Protein AF-A0A819LM14-F1 (afdb_monomer)

Foldseek 3Di:
DVVVCVVVVDDLVVLLVVLVVVLVVCVVVVNLPVSLVSLLVSLQSDDLVCLVVCLVSLLVNLLSLLQDLLRQACVVSCVGNNLVVCPPPLSNQCSVLSNLLFLVSVVVSCVVCVVVCVVSVHDPVSNLLSSLLSQVLNCLVVDLADDLVNSCVRSVDDSVVVVVSLVVSQVSDDDDCNVSSVSHVVVVVVVVVVVVD

Secondary structure (DSSP, 8-state):
-HHHHHHHT--HHHHHHHHHHHHHHHHHHT-HHHHHHHHHHHHHT--TTTTTTTHHHHHHHHHHHHH-TT----HHHHTSHHHHTTTTSHHHHHHHHHHHT-HHHHHHHHHH-HHHHHHTT--HHHHHHHHHHHHHHHHHHH-SS--HHHHHHHHT--HHHHHHHHHHHHHH--SSSHHHHHHHHHHHHHHHHHTT-

Sequence (197 aa):
LKKWVKEWKVSTEQVQELYRNMHEAYAATGDSANALQLLLELLGTYTKETASKARTDAFKCIINSINDPNVFIMDHLLLLEPVKVLEGENIHNLLNIFVSGRLQDYLEFYSKQKSFIESSGVKHDRNITKTRLLTFLQSAENQKEITFDTIEKQMQITADEVESFIIEGYTKKKKSYLLKIFFFFLNYSNEKETLKN

Radius of gyration: 19.81 Å; Cα contacts (8 Å, |Δi|>4): 159; chains: 1; bounding box: 45×33×64 Å

Solvent-accessible surface area (backbone atoms only — not comparable to full-atom values): 11237 Å² total; per-residue (Å²): 104,76,69,54,49,66,72,64,71,60,52,73,65,60,50,45,52,50,37,50,54,48,30,53,53,26,58,74,71,67,41,59,69,62,24,48,54,40,48,52,53,44,53,69,69,49,47,85,90,49,16,76,75,37,40,66,57,44,52,52,43,52,51,51,42,66,66,36,91,84,55,78,83,52,64,72,53,64,73,31,58,29,42,54,76,36,62,88,39,73,68,41,53,52,50,49,32,56,58,68,9,43,37,66,59,46,53,54,47,43,72,76,41,45,71,59,42,61,73,66,73,50,59,62,71,64,44,51,56,50,32,33,53,35,30,50,50,48,48,60,68,78,33,96,73,78,58,67,73,54,51,30,67,60,52,71,50,55,78,80,50,49,59,55,48,52,52,50,55,55,73,72,54,86,73,86,63,48,67,62,57,49,51,50,52,54,50,51,55,52,54,60,53,62,77,72,110

pLDDT: mean 70.98, std 10.09, range [38.38, 85.69]

Mean predicted aligned error: 11.88 Å

Structure (mmCIF, N/CA/C/O backbone):
data_AF-A0A819LM14-F1
#
_entry.id   AF-A0A819LM14-F1
#
loop_
_atom_site.group_PDB
_atom_site.id
_atom_site.type_symbol
_atom_site.label_atom_id
_atom_site.label_alt_id
_atom_site.label_comp_id
_atom_site.label_asym_id
_atom_site.label_entity_id
_atom_site.label_seq_id
_atom_site.pdbx_PDB_ins_code
_atom_site.Cartn_x
_atom_site.Cartn_y
_atom_site.Cartn_z
_atom_site.occupancy
_atom_site.B_iso_or_equiv
_atom_site.auth_seq_id
_atom_site.auth_comp_id
_atom_site.auth_asym_id
_atom_site.auth_atom_id
_atom_site.pdbx_PDB_model_num
ATOM 1 N N . LEU A 1 1 ? 18.504 -15.223 -10.875 1.00 58.25 1 LEU A N 1
ATOM 2 C CA . LEU A 1 1 ? 18.582 -13.926 -11.590 1.00 58.25 1 LEU A CA 1
ATOM 3 C C . LEU A 1 1 ? 19.792 -13.093 -11.210 1.00 58.25 1 LEU A C 1
ATOM 5 O O . LEU A 1 1 ? 20.687 -13.021 -12.032 1.00 58.25 1 LEU A O 1
ATOM 9 N N . LYS A 1 2 ? 19.904 -12.554 -9.987 1.00 58.66 2 LYS A N 1
ATOM 10 C CA . LYS A 1 2 ? 21.034 -11.678 -9.592 1.00 58.66 2 LYS A CA 1
ATOM 11 C C . LYS A 1 2 ? 22.431 -12.240 -9.902 1.00 58.66 2 LYS A C 1
ATOM 13 O O . LYS A 1 2 ? 23.307 -11.501 -10.331 1.00 58.66 2 LYS A O 1
ATOM 18 N N . LYS A 1 3 ? 22.621 -13.557 -9.747 1.00 63.94 3 LYS A N 1
ATOM 19 C CA . LYS A 1 3 ? 23.867 -14.252 -10.117 1.00 63.94 3 LYS A CA 1
ATOM 20 C C . LYS A 1 3 ? 24.138 -14.227 -11.632 1.00 63.94 3 LYS A C 1
ATOM 22 O O . LYS A 1 3 ? 25.234 -13.886 -12.046 1.00 63.94 3 LYS A O 1
ATOM 27 N N . TRP A 1 4 ? 23.113 -14.492 -12.439 1.00 62.84 4 TRP A N 1
ATOM 28 C CA . TRP A 1 4 ? 23.190 -14.557 -13.902 1.00 62.84 4 TRP A CA 1
ATOM 29 C C . TRP A 1 4 ? 23.312 -13.166 -14.534 1.00 62.84 4 TRP A C 1
ATOM 31 O O . TRP A 1 4 ? 24.113 -12.972 -15.435 1.00 62.84 4 TRP A O 1
ATOM 41 N N . VAL A 1 5 ? 22.604 -12.169 -13.995 1.00 63.94 5 VAL A N 1
ATOM 42 C CA . VAL A 1 5 ? 22.728 -10.757 -14.406 1.00 63.94 5 VAL A CA 1
ATOM 43 C C . VAL A 1 5 ? 24.158 -10.249 -14.193 1.00 63.94 5 VAL A C 1
ATOM 45 O O . VAL A 1 5 ? 24.707 -9.553 -15.045 1.00 63.94 5 VAL A O 1
ATOM 48 N N . LYS A 1 6 ? 24.789 -10.643 -13.080 1.00 62.91 6 LYS A N 1
ATOM 49 C CA . LYS A 1 6 ? 26.179 -10.288 -12.770 1.00 62.91 6 LYS A CA 1
ATOM 50 C C . LYS A 1 6 ? 27.188 -11.022 -13.660 1.00 62.91 6 LYS A C 1
ATOM 52 O O . LYS A 1 6 ? 28.209 -10.440 -14.014 1.00 62.91 6 LYS A O 1
ATOM 57 N N . GLU A 1 7 ? 26.906 -12.270 -14.030 1.00 65.81 7 GLU A N 1
ATOM 58 C CA . GLU A 1 7 ? 27.749 -13.069 -14.930 1.00 65.81 7 GLU A CA 1
ATOM 59 C C . GLU A 1 7 ? 27.652 -12.612 -16.395 1.00 65.81 7 GLU A C 1
ATOM 61 O O . GLU A 1 7 ? 28.658 -12.598 -17.099 1.00 65.81 7 GLU A O 1
ATOM 66 N N . TRP A 1 8 ? 26.475 -12.179 -16.851 1.00 65.88 8 TRP A N 1
ATOM 67 C CA . TRP A 1 8 ? 26.225 -11.818 -18.251 1.00 65.88 8 TRP A CA 1
ATOM 68 C C . TRP A 1 8 ? 26.567 -10.363 -18.617 1.00 65.88 8 TRP A C 1
ATOM 70 O O . TRP A 1 8 ? 26.484 -10.017 -19.791 1.00 65.88 8 TRP A O 1
ATOM 80 N N . LYS A 1 9 ? 26.972 -9.513 -17.655 1.00 59.94 9 LYS A N 1
ATOM 81 C CA . LYS A 1 9 ? 27.279 -8.075 -17.872 1.00 59.94 9 LYS A CA 1
ATOM 82 C C . LYS A 1 9 ? 26.198 -7.350 -18.695 1.00 59.94 9 LYS A C 1
ATOM 84 O O . LYS A 1 9 ? 26.494 -6.540 -19.569 1.00 59.94 9 LYS A O 1
ATOM 89 N N . VAL A 1 10 ? 24.944 -7.687 -18.421 1.00 61.00 10 VAL A N 1
ATOM 90 C CA . VAL A 1 10 ? 23.773 -7.199 -19.154 1.00 61.00 10 VAL A CA 1
ATOM 91 C C . VAL A 1 10 ? 23.591 -5.703 -18.886 1.00 61.00 10 VAL A C 1
ATOM 93 O O . VAL A 1 10 ? 23.767 -5.259 -17.748 1.00 61.00 10 VAL A O 1
ATOM 96 N N . SER A 1 11 ? 23.249 -4.920 -19.914 1.00 66.94 11 SER A N 1
ATOM 97 C CA . SER A 1 11 ? 22.953 -3.494 -19.741 1.00 66.94 11 SER A CA 1
ATOM 98 C C . SER A 1 11 ? 21.698 -3.300 -18.881 1.00 66.94 11 SER A C 1
ATOM 100 O O . SER A 1 11 ? 20.808 -4.151 -18.841 1.00 66.94 11 SER A O 1
ATOM 102 N N . THR A 1 12 ? 21.605 -2.171 -18.179 1.00 67.69 12 THR A N 1
ATOM 103 C CA . THR A 1 12 ? 20.453 -1.837 -17.320 1.00 67.69 12 THR A CA 1
ATOM 104 C C . THR A 1 12 ? 19.121 -1.900 -18.071 1.00 67.69 12 THR A C 1
ATOM 106 O O . THR A 1 12 ? 18.123 -2.336 -17.507 1.00 67.69 12 THR A O 1
ATOM 109 N N . GLU A 1 13 ? 19.117 -1.558 -19.357 1.00 69.06 13 GLU A N 1
ATOM 110 C CA . GLU A 1 13 ? 17.945 -1.613 -20.238 1.00 69.06 13 GLU A CA 1
ATOM 111 C C . GLU A 1 13 ? 17.478 -3.052 -20.505 1.00 69.06 13 GLU A C 1
ATOM 113 O O . GLU A 1 13 ? 16.300 -3.365 -20.347 1.00 69.06 13 GLU A O 1
ATOM 118 N N . GLN A 1 14 ? 18.404 -3.961 -20.820 1.00 71.56 14 GLN A N 1
ATOM 119 C CA . GLN A 1 14 ? 18.092 -5.378 -21.040 1.00 71.56 14 GLN A CA 1
ATOM 120 C C . GLN A 1 14 ? 17.639 -6.074 -19.747 1.00 71.56 14 GLN A C 1
ATOM 122 O O . GLN A 1 14 ? 16.780 -6.956 -19.772 1.00 71.56 14 GLN A O 1
ATOM 127 N N . VAL A 1 15 ? 18.185 -5.663 -18.598 1.00 72.38 15 VAL A N 1
ATOM 128 C CA . VAL A 1 15 ? 17.724 -6.131 -17.285 1.00 72.38 15 VAL A CA 1
ATOM 129 C C . VAL A 1 15 ? 16.282 -5.681 -17.031 1.00 72.38 15 VAL A C 1
ATOM 131 O O . VAL A 1 15 ? 15.459 -6.495 -16.615 1.00 72.38 15 VAL A O 1
ATOM 134 N N . GLN A 1 16 ? 15.950 -4.421 -17.322 1.00 71.94 16 GLN A N 1
ATOM 135 C CA . GLN A 1 16 ? 14.589 -3.892 -17.177 1.00 71.94 16 GLN A CA 1
ATOM 136 C C . GLN A 1 16 ? 13.587 -4.608 -18.091 1.00 71.94 16 GLN A C 1
ATOM 138 O O . GLN A 1 16 ? 12.489 -4.951 -17.650 1.00 71.94 16 GLN A O 1
ATOM 143 N N . GLU A 1 17 ? 13.964 -4.889 -19.337 1.00 75.38 17 GLU A N 1
ATOM 144 C CA . GLU A 1 17 ? 13.124 -5.637 -20.276 1.00 75.38 17 GLU A CA 1
ATOM 145 C C . GLU A 1 17 ? 12.894 -7.084 -19.811 1.00 75.38 17 GLU A C 1
ATOM 147 O O . GLU A 1 17 ? 11.762 -7.572 -19.818 1.00 75.38 17 GLU A O 1
ATOM 152 N N . LEU A 1 18 ? 13.936 -7.746 -19.295 1.00 77.38 18 LEU A N 1
ATOM 153 C CA . LEU A 1 18 ? 13.821 -9.080 -18.705 1.00 77.38 18 LEU A CA 1
ATOM 154 C C . LEU A 1 18 ? 12.849 -9.094 -17.518 1.00 77.38 18 LEU A C 1
ATOM 156 O O . LEU A 1 18 ? 11.970 -9.952 -17.452 1.00 77.38 18 LEU A O 1
ATOM 160 N N . TYR A 1 19 ? 12.979 -8.141 -16.592 1.00 76.75 19 TYR A N 1
ATOM 161 C CA . TYR A 1 19 ? 12.081 -8.034 -15.442 1.00 76.75 19 TYR A CA 1
ATOM 162 C C . TYR A 1 19 ? 10.630 -7.747 -15.861 1.00 76.75 19 TYR A C 1
ATOM 164 O O . TYR A 1 19 ? 9.716 -8.312 -15.260 1.00 76.75 19 TYR A O 1
ATOM 172 N N . ARG A 1 20 ? 10.403 -6.937 -16.907 1.00 75.06 20 ARG A N 1
ATOM 173 C CA . ARG A 1 20 ? 9.061 -6.676 -17.457 1.00 75.06 20 ARG A CA 1
ATOM 174 C C . ARG A 1 20 ? 8.435 -7.949 -18.036 1.00 75.06 20 ARG A C 1
ATOM 176 O O . ARG A 1 20 ? 7.313 -8.288 -17.666 1.00 75.06 20 ARG A O 1
ATOM 183 N N . ASN A 1 21 ? 9.188 -8.696 -18.843 1.00 78.50 21 ASN A N 1
ATOM 184 C CA . ASN A 1 21 ? 8.735 -9.967 -19.415 1.00 78.50 21 ASN A CA 1
ATOM 185 C C . ASN A 1 21 ? 8.451 -11.015 -18.330 1.00 78.50 21 ASN A C 1
ATOM 187 O O . ASN A 1 21 ? 7.462 -11.744 -18.399 1.00 78.50 21 ASN A O 1
ATOM 191 N N . MET A 1 22 ? 9.287 -11.075 -17.289 1.00 76.56 22 MET A N 1
ATOM 192 C CA . MET A 1 22 ? 9.028 -11.960 -16.154 1.00 76.56 22 MET A CA 1
ATOM 193 C C . MET A 1 22 ? 7.785 -11.530 -15.379 1.00 76.56 22 MET A C 1
ATOM 195 O O . MET A 1 22 ? 6.975 -12.387 -15.047 1.00 76.56 22 MET A O 1
ATOM 199 N N . HIS A 1 23 ? 7.593 -10.233 -15.123 1.00 75.81 23 HIS A N 1
ATOM 200 C CA . HIS A 1 23 ? 6.371 -9.745 -14.484 1.00 75.81 23 HIS A CA 1
ATOM 201 C C . HIS A 1 23 ? 5.128 -10.152 -15.284 1.00 75.81 23 HIS A C 1
ATOM 203 O O . HIS A 1 23 ? 4.163 -10.622 -14.693 1.00 75.81 23 HIS A O 1
ATOM 209 N N . GLU A 1 24 ? 5.128 -9.996 -16.609 1.00 77.25 24 GLU A N 1
ATOM 210 C CA . GLU A 1 24 ? 4.006 -10.425 -17.456 1.00 77.25 24 GLU A CA 1
ATOM 211 C C . GLU A 1 24 ? 3.764 -11.937 -17.380 1.00 77.25 24 GLU A C 1
ATOM 213 O O . GLU A 1 24 ? 2.617 -12.363 -17.242 1.00 77.25 24 GLU A O 1
ATOM 218 N N . ALA A 1 25 ? 4.826 -12.746 -17.364 1.00 79.31 25 ALA A N 1
ATOM 219 C CA . ALA A 1 25 ? 4.712 -14.190 -17.178 1.00 79.31 25 ALA A CA 1
ATOM 2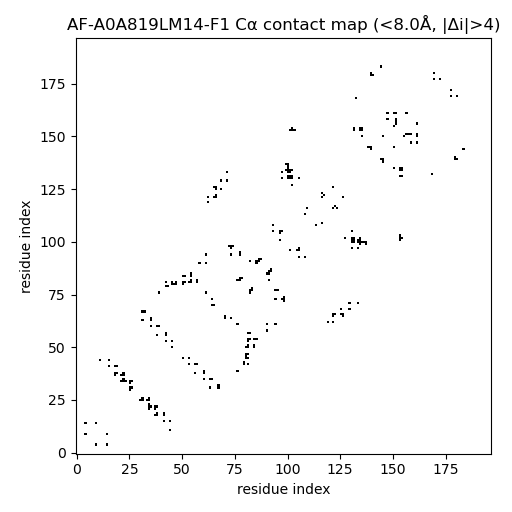20 C C . ALA A 1 25 ? 4.131 -14.560 -15.800 1.00 79.31 25 ALA A C 1
ATOM 222 O O . ALA A 1 25 ? 3.233 -15.394 -15.723 1.00 79.31 25 ALA A O 1
ATOM 223 N N . TYR A 1 26 ? 4.587 -13.916 -14.719 1.00 74.12 26 TYR A N 1
ATOM 224 C CA . TYR A 1 26 ? 4.059 -14.147 -13.368 1.00 74.12 26 TYR A CA 1
ATOM 225 C C . TYR A 1 26 ? 2.625 -13.623 -13.194 1.00 74.12 26 TYR A C 1
ATOM 227 O O . TYR A 1 26 ? 1.814 -14.232 -12.496 1.00 74.12 26 TYR A O 1
ATOM 235 N N . ALA A 1 27 ? 2.277 -12.524 -13.866 1.00 72.38 27 ALA A N 1
ATOM 236 C CA . ALA A 1 27 ? 0.908 -12.027 -13.915 1.00 72.38 27 ALA A CA 1
ATOM 237 C C . ALA A 1 27 ? -0.018 -13.016 -14.644 1.00 72.38 27 ALA A C 1
ATOM 239 O O . ALA A 1 27 ? -1.143 -13.233 -14.198 1.00 72.38 27 ALA A O 1
ATOM 240 N N . ALA A 1 28 ? 0.464 -13.662 -15.712 1.00 75.25 28 ALA A N 1
ATOM 241 C CA . ALA A 1 28 ? -0.278 -14.692 -16.438 1.00 75.25 28 ALA A CA 1
ATOM 242 C C . ALA A 1 28 ? -0.451 -15.993 -15.632 1.00 75.25 28 ALA A C 1
ATOM 244 O O . ALA A 1 28 ? -1.465 -16.672 -15.781 1.00 75.25 28 ALA A O 1
ATOM 245 N N . THR A 1 29 ? 0.500 -16.334 -14.757 1.00 74.31 29 THR A N 1
ATOM 246 C CA . THR A 1 29 ? 0.393 -17.501 -13.863 1.00 74.31 29 THR A CA 1
ATOM 247 C C . THR A 1 29 ? -0.386 -17.220 -12.574 1.00 74.31 29 THR A C 1
ATOM 249 O O . THR A 1 29 ? -0.673 -18.154 -11.827 1.00 74.31 29 THR A O 1
ATOM 252 N N . GLY A 1 30 ? -0.769 -15.964 -12.317 1.00 68.69 30 GLY A N 1
ATOM 253 C CA . GLY A 1 30 ? -1.551 -15.560 -11.144 1.00 68.69 30 GLY A CA 1
ATOM 254 C C . GLY A 1 30 ? -0.744 -15.432 -9.847 1.00 68.69 30 GLY A C 1
ATOM 255 O O . GLY A 1 30 ? -1.331 -15.301 -8.773 1.00 68.69 30 GLY A O 1
ATOM 256 N N . ASP A 1 31 ? 0.587 -15.450 -9.922 1.00 72.62 31 ASP A N 1
ATOM 257 C CA . ASP A 1 31 ? 1.470 -15.343 -8.759 1.00 72.62 31 ASP A CA 1
ATOM 258 C C . ASP A 1 31 ? 1.843 -13.874 -8.496 1.00 72.62 31 ASP A C 1
ATOM 260 O O . ASP A 1 31 ? 2.887 -13.357 -8.913 1.00 72.62 31 ASP A O 1
ATOM 264 N N . SER A 1 32 ? 0.930 -13.179 -7.810 1.00 68.81 32 SER A N 1
ATOM 265 C CA . SER A 1 32 ? 1.034 -11.744 -7.524 1.00 68.81 32 SER A CA 1
ATOM 266 C C . SER A 1 32 ? 2.214 -11.384 -6.620 1.00 68.81 32 SER A C 1
ATOM 268 O O . SER A 1 32 ? 2.769 -10.294 -6.754 1.00 68.81 32 SER A O 1
ATOM 270 N N . ALA A 1 33 ? 2.620 -12.290 -5.727 1.00 68.31 33 ALA A N 1
ATOM 271 C CA . ALA A 1 33 ? 3.687 -12.040 -4.764 1.00 68.31 33 ALA A CA 1
ATOM 272 C C . ALA A 1 33 ? 5.054 -11.965 -5.460 1.00 68.31 33 ALA A C 1
ATOM 274 O O . ALA A 1 33 ? 5.805 -11.004 -5.264 1.00 68.31 33 ALA A O 1
ATOM 275 N N . ASN A 1 34 ? 5.352 -12.938 -6.328 1.00 72.69 34 ASN A N 1
ATOM 276 C CA . ASN A 1 34 ? 6.589 -12.936 -7.107 1.00 72.69 34 ASN A CA 1
ATOM 277 C C . ASN A 1 34 ? 6.588 -11.831 -8.173 1.00 72.69 34 ASN A C 1
ATOM 279 O O . ASN A 1 34 ? 7.615 -11.174 -8.366 1.00 72.69 34 ASN A O 1
ATOM 283 N N . ALA A 1 35 ? 5.440 -11.557 -8.807 1.00 74.31 35 ALA A N 1
ATOM 284 C CA . ALA A 1 35 ? 5.300 -10.431 -9.732 1.00 74.31 35 ALA A CA 1
ATOM 285 C C . ALA A 1 35 ? 5.631 -9.091 -9.053 1.00 74.31 35 ALA A C 1
ATOM 287 O O . ALA A 1 35 ? 6.386 -8.287 -9.603 1.00 74.31 35 ALA A O 1
ATOM 288 N N . LEU A 1 36 ? 5.129 -8.869 -7.834 1.00 73.69 36 LEU A N 1
ATOM 289 C CA . LEU A 1 36 ? 5.409 -7.656 -7.073 1.00 73.69 36 LEU A CA 1
ATOM 290 C C . LEU A 1 36 ? 6.887 -7.537 -6.699 1.00 73.69 36 LEU A C 1
ATOM 292 O O . LEU A 1 36 ? 7.473 -6.466 -6.848 1.00 73.69 36 LEU A O 1
ATOM 296 N N . GLN A 1 37 ? 7.505 -8.628 -6.242 1.00 75.88 37 GLN A N 1
ATOM 297 C CA . GLN A 1 37 ? 8.922 -8.624 -5.888 1.00 75.88 37 GLN A CA 1
ATOM 298 C C . GLN A 1 37 ? 9.807 -8.288 -7.097 1.00 75.88 37 GLN A C 1
ATOM 300 O O . GLN A 1 37 ? 10.755 -7.515 -6.968 1.00 75.88 37 GLN A O 1
ATOM 305 N N . LEU A 1 38 ? 9.488 -8.820 -8.279 1.00 78.06 38 LEU A N 1
ATOM 306 C CA . LEU A 1 38 ? 10.201 -8.486 -9.514 1.00 78.06 38 LEU A CA 1
ATOM 307 C C . LEU A 1 38 ? 10.019 -7.020 -9.905 1.00 78.06 38 LEU A C 1
ATOM 309 O O . LEU A 1 38 ? 10.977 -6.386 -10.336 1.00 78.06 38 LEU A O 1
ATOM 313 N N . LEU A 1 39 ? 8.815 -6.476 -9.730 1.00 77.25 39 LEU A N 1
ATOM 314 C CA . LEU A 1 39 ? 8.528 -5.076 -10.025 1.00 77.25 39 LEU A CA 1
ATOM 315 C C . LEU A 1 39 ? 9.264 -4.131 -9.063 1.00 77.25 39 LEU A C 1
ATOM 317 O O . LEU A 1 39 ? 9.802 -3.115 -9.491 1.00 77.25 39 LEU A O 1
ATOM 321 N N . LEU A 1 40 ? 9.363 -4.500 -7.785 1.00 77.75 40 LEU A N 1
ATOM 322 C CA . LEU A 1 40 ? 10.186 -3.812 -6.789 1.00 77.75 40 LEU A CA 1
ATOM 323 C C . LEU A 1 40 ? 11.671 -3.826 -7.160 1.00 77.75 40 LEU A C 1
ATOM 325 O O . LEU A 1 40 ? 12.333 -2.790 -7.098 1.00 77.75 40 LEU A O 1
ATOM 329 N N . GLU A 1 41 ? 12.198 -4.984 -7.569 1.00 77.44 41 GLU A N 1
ATOM 330 C CA . GLU A 1 41 ? 13.583 -5.081 -8.035 1.00 77.44 41 GLU A CA 1
ATOM 331 C C . GLU A 1 41 ? 13.811 -4.227 -9.284 1.00 77.44 41 GLU A C 1
ATOM 333 O O . GLU A 1 41 ? 14.796 -3.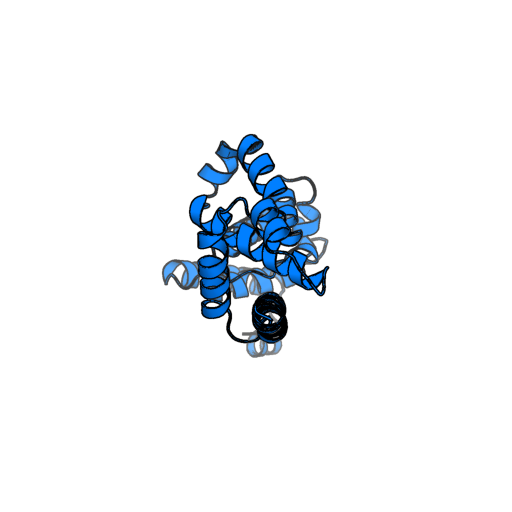492 -9.332 1.00 77.44 41 GLU A O 1
ATOM 338 N N . LEU A 1 42 ? 12.879 -4.254 -10.241 1.00 79.06 42 LEU A N 1
ATOM 339 C CA . LEU A 1 42 ? 12.895 -3.412 -11.435 1.00 79.06 42 LEU A CA 1
ATOM 340 C C . LEU A 1 42 ? 12.917 -1.927 -11.063 1.00 79.06 42 LEU A C 1
ATOM 342 O O . LEU A 1 42 ? 13.799 -1.211 -11.534 1.00 79.06 42 LEU A O 1
ATOM 346 N N . LEU A 1 43 ? 12.037 -1.472 -10.168 1.00 76.06 43 LEU A N 1
ATOM 347 C CA . LEU A 1 43 ? 12.009 -0.083 -9.698 1.00 76.06 43 LEU A CA 1
ATOM 348 C C . LEU A 1 43 ? 13.313 0.335 -9.006 1.00 76.06 43 LEU A C 1
ATOM 350 O O . LEU A 1 43 ? 13.758 1.469 -9.177 1.00 76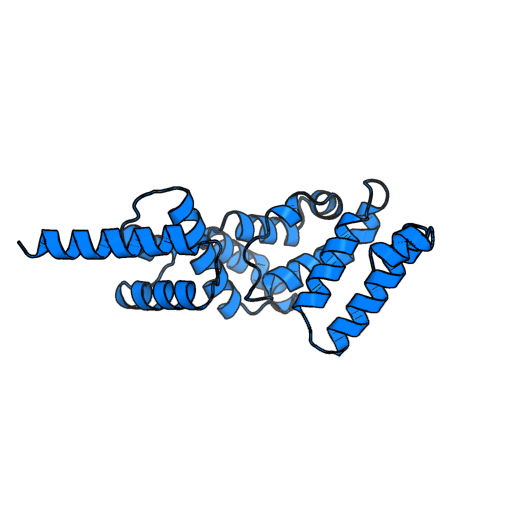.06 43 LEU A O 1
ATOM 354 N N . GLY A 1 44 ? 13.959 -0.589 -8.291 1.00 76.38 44 GLY A N 1
ATOM 355 C CA . GLY A 1 44 ? 15.277 -0.382 -7.690 1.00 76.38 44 GLY A CA 1
ATOM 356 C C . GLY A 1 44 ? 16.430 -0.278 -8.696 1.00 76.38 44 GLY A C 1
ATOM 357 O O . GLY A 1 44 ? 17.492 0.226 -8.338 1.00 76.38 44 GLY A O 1
ATOM 358 N N . THR A 1 45 ? 16.250 -0.721 -9.947 1.00 75.38 45 THR A N 1
ATOM 359 C CA . THR A 1 45 ? 17.275 -0.575 -11.001 1.00 75.38 45 THR A CA 1
ATOM 360 C C . THR A 1 45 ? 17.269 0.792 -11.685 1.00 75.38 45 THR A C 1
ATOM 362 O O . THR A 1 45 ? 18.223 1.110 -12.398 1.00 75.38 45 THR A O 1
ATOM 365 N N . TYR A 1 46 ? 16.221 1.603 -11.501 1.00 74.50 46 TYR A N 1
ATOM 366 C CA . TYR A 1 46 ? 16.138 2.913 -12.145 1.00 74.50 46 TYR A CA 1
ATOM 367 C C . TYR A 1 46 ? 17.003 3.949 -11.438 1.00 74.50 46 TYR A C 1
ATOM 369 O O . TYR A 1 46 ? 17.024 4.076 -10.215 1.00 74.50 46 TYR A O 1
ATOM 377 N N . THR A 1 47 ? 17.681 4.744 -12.254 1.00 73.38 47 THR A N 1
ATOM 378 C CA . THR A 1 47 ? 18.432 5.926 -11.835 1.00 73.38 47 THR A CA 1
ATOM 379 C C . THR A 1 47 ? 17.569 7.178 -11.991 1.00 73.38 47 THR A C 1
ATOM 381 O O . THR A 1 47 ? 16.541 7.154 -12.670 1.00 73.38 47 THR A O 1
ATOM 384 N N . LYS A 1 48 ? 17.999 8.310 -11.417 1.00 65.38 48 LYS A N 1
ATOM 385 C CA . LYS A 1 48 ? 17.287 9.601 -11.523 1.00 65.38 48 LYS A CA 1
ATOM 386 C C . LYS A 1 48 ? 16.932 10.000 -12.961 1.00 65.38 48 LYS A C 1
ATOM 388 O O . LYS A 1 48 ? 15.879 10.578 -13.191 1.00 65.38 48 LYS A O 1
ATOM 393 N N . GLU A 1 49 ? 17.781 9.652 -13.924 1.00 65.81 49 GLU A N 1
ATOM 394 C CA . GLU A 1 49 ? 17.598 9.988 -15.342 1.00 65.81 49 GLU A CA 1
ATOM 395 C C . GLU A 1 49 ? 16.531 9.127 -16.037 1.00 65.81 49 GLU A C 1
ATOM 397 O O . GLU A 1 49 ? 15.884 9.572 -16.982 1.00 65.81 49 GLU A O 1
ATOM 402 N N . THR A 1 50 ? 16.318 7.896 -15.561 1.00 70.69 50 THR A N 1
ATOM 403 C CA . THR A 1 50 ? 15.374 6.929 -16.152 1.00 70.69 50 THR A CA 1
ATOM 404 C C . THR A 1 50 ? 14.085 6.771 -15.339 1.00 70.69 50 THR A C 1
ATOM 406 O O . THR A 1 50 ? 13.120 6.183 -15.828 1.00 70.69 50 THR A O 1
ATOM 409 N N . ALA A 1 51 ? 14.028 7.356 -14.139 1.00 72.50 51 ALA A N 1
ATOM 410 C CA . ALA A 1 51 ? 12.889 7.319 -13.223 1.00 72.50 51 ALA A CA 1
ATOM 411 C C . ALA A 1 51 ? 11.575 7.833 -13.842 1.00 72.50 51 ALA A C 1
ATOM 413 O O . ALA A 1 51 ? 10.505 7.321 -13.523 1.00 72.50 51 ALA A O 1
ATOM 414 N N . SER A 1 52 ? 11.640 8.786 -14.778 1.00 72.56 52 SER A N 1
ATOM 415 C CA . SER A 1 52 ? 10.461 9.295 -15.494 1.00 72.56 52 SER A CA 1
ATOM 416 C C . SER A 1 52 ? 9.785 8.231 -16.368 1.00 72.56 52 SER A C 1
ATOM 418 O O . SER A 1 52 ? 8.558 8.188 -16.445 1.00 72.56 52 SER A O 1
ATOM 420 N N . LYS A 1 53 ? 10.564 7.326 -16.977 1.00 71.94 53 LYS A N 1
ATOM 421 C CA . LYS A 1 53 ? 10.050 6.210 -17.791 1.00 71.94 53 LYS A CA 1
ATOM 422 C C . LYS A 1 53 ? 9.408 5.123 -16.927 1.00 71.94 53 LYS A C 1
ATOM 424 O O . LYS A 1 53 ? 8.470 4.468 -17.365 1.00 71.94 53 LYS A O 1
ATOM 429 N N . ALA A 1 54 ? 9.876 4.975 -15.689 1.00 77.81 54 ALA A N 1
ATOM 430 C CA . ALA A 1 54 ? 9.373 4.001 -14.724 1.00 77.81 54 ALA A CA 1
ATOM 431 C C . ALA A 1 54 ? 8.051 4.413 -14.058 1.00 77.81 54 ALA A C 1
ATOM 433 O O . ALA A 1 54 ? 7.527 3.663 -13.239 1.00 77.81 54 ALA A O 1
ATOM 434 N N . ARG A 1 55 ? 7.490 5.584 -14.394 1.00 79.31 55 ARG A N 1
ATOM 435 C CA . ARG A 1 55 ? 6.259 6.102 -13.783 1.00 79.31 55 ARG A CA 1
ATOM 436 C C . ARG A 1 55 ? 5.102 5.102 -13.862 1.00 79.31 55 ARG A C 1
ATOM 438 O O . ARG A 1 55 ? 4.441 4.832 -12.863 1.00 79.31 55 ARG A O 1
ATOM 445 N N . THR A 1 56 ? 4.872 4.530 -15.041 1.00 80.00 56 THR A N 1
ATOM 446 C CA . THR A 1 56 ? 3.790 3.560 -15.260 1.00 80.00 56 THR A CA 1
ATOM 447 C C . THR A 1 56 ? 4.018 2.267 -14.479 1.00 80.00 56 THR A C 1
ATOM 449 O O . THR A 1 56 ? 3.066 1.684 -13.961 1.00 80.00 56 THR A O 1
ATOM 452 N N . ASP A 1 57 ? 5.269 1.826 -14.357 1.00 80.06 57 ASP A N 1
ATOM 453 C CA . ASP A 1 57 ? 5.607 0.611 -13.614 1.00 80.06 57 ASP A CA 1
ATOM 454 C C . ASP A 1 57 ? 5.509 0.845 -12.102 1.00 80.06 57 ASP A C 1
ATOM 456 O O . ASP A 1 57 ? 4.994 -0.006 -11.380 1.00 80.06 57 ASP A O 1
ATOM 460 N N . ALA A 1 58 ? 5.897 2.032 -11.627 1.00 82.88 58 ALA A N 1
ATOM 461 C CA . ALA A 1 58 ? 5.721 2.458 -10.242 1.00 82.88 58 ALA A CA 1
ATOM 462 C C . ALA A 1 58 ? 4.237 2.529 -9.871 1.00 82.88 58 ALA A C 1
ATOM 464 O O . ALA A 1 58 ? 3.839 2.004 -8.832 1.00 82.88 58 ALA A O 1
ATOM 465 N N . PHE A 1 59 ? 3.401 3.077 -10.757 1.00 82.81 59 PHE A N 1
ATOM 466 C CA . PHE A 1 59 ? 1.951 3.080 -10.580 1.00 82.81 59 PHE A CA 1
ATOM 467 C C . PHE A 1 59 ? 1.398 1.657 -10.422 1.00 82.81 59 PHE A C 1
ATOM 469 O O . PHE A 1 59 ? 0.710 1.359 -9.444 1.00 82.81 59 PHE A O 1
ATOM 476 N N . LYS A 1 60 ? 1.742 0.751 -11.348 1.00 80.50 60 LYS A N 1
ATOM 477 C CA . LYS A 1 60 ? 1.328 -0.661 -11.280 1.00 80.50 60 LYS A CA 1
ATOM 478 C C . LYS A 1 60 ? 1.825 -1.339 -10.002 1.00 80.50 60 LYS A C 1
ATOM 480 O O . LYS A 1 60 ? 1.087 -2.118 -9.406 1.00 80.50 60 LYS A O 1
ATOM 485 N N . CYS A 1 61 ? 3.034 -1.010 -9.550 1.00 81.69 61 CYS A N 1
ATOM 486 C CA . CYS A 1 61 ? 3.600 -1.560 -8.323 1.00 81.69 61 CYS A CA 1
ATOM 487 C C . CYS A 1 61 ? 2.810 -1.151 -7.099 1.00 81.69 61 CYS A C 1
ATOM 489 O O . CYS A 1 61 ? 2.469 -2.012 -6.295 1.00 81.69 61 CYS A O 1
ATOM 491 N N . ILE A 1 62 ? 2.473 0.131 -6.982 1.00 82.69 62 ILE A N 1
ATOM 492 C CA . ILE A 1 62 ? 1.702 0.634 -5.848 1.00 82.69 62 ILE A CA 1
ATOM 493 C C . ILE A 1 62 ? 0.322 -0.029 -5.819 1.00 82.69 62 ILE A C 1
ATOM 495 O O . ILE A 1 62 ? -0.086 -0.536 -4.777 1.00 82.69 62 ILE A O 1
ATOM 499 N N 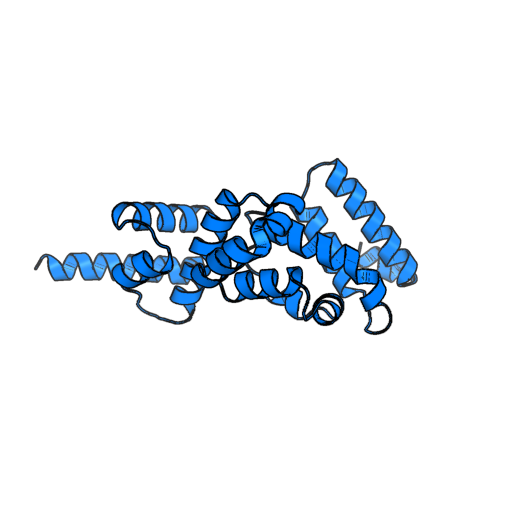. ILE A 1 63 ? -0.370 -0.109 -6.959 1.00 81.06 63 ILE A N 1
ATOM 500 C CA . ILE A 1 63 ? -1.682 -0.768 -7.036 1.00 81.06 63 ILE A CA 1
ATOM 501 C C . ILE A 1 63 ? -1.590 -2.251 -6.663 1.00 81.06 63 ILE A C 1
ATOM 503 O O . ILE A 1 63 ? -2.390 -2.725 -5.854 1.00 81.06 63 ILE A O 1
ATOM 507 N N . ASN A 1 64 ? -0.600 -2.979 -7.184 1.00 79.50 64 ASN A N 1
ATOM 508 C CA . ASN A 1 64 ? -0.404 -4.385 -6.838 1.00 79.50 64 ASN A CA 1
ATOM 509 C C . ASN A 1 64 ? -0.039 -4.561 -5.355 1.00 79.50 64 ASN A C 1
ATOM 511 O O . ASN A 1 64 ? -0.590 -5.444 -4.704 1.00 79.50 64 ASN A O 1
ATOM 515 N N . SER A 1 65 ? 0.818 -3.702 -4.789 1.00 80.00 65 SER A N 1
ATOM 516 C CA . SER A 1 65 ? 1.164 -3.721 -3.359 1.00 80.00 65 SER A CA 1
ATOM 517 C C . SER A 1 65 ? -0.047 -3.450 -2.476 1.00 80.00 65 SER A C 1
ATOM 519 O O . SER A 1 65 ? -0.213 -4.084 -1.434 1.00 80.00 65 SER A O 1
ATOM 521 N N . ILE A 1 66 ? -0.913 -2.523 -2.883 1.00 78.81 66 ILE A N 1
ATOM 522 C CA . ILE A 1 66 ? -2.141 -2.200 -2.160 1.00 78.81 66 ILE A CA 1
ATOM 523 C C . ILE A 1 66 ? -3.117 -3.380 -2.225 1.00 78.81 66 ILE A C 1
ATOM 525 O O . ILE A 1 66 ? -3.634 -3.780 -1.182 1.00 78.81 66 ILE A O 1
ATOM 529 N N . ASN A 1 67 ? -3.308 -3.974 -3.405 1.00 77.00 67 ASN A N 1
ATOM 530 C CA . ASN A 1 67 ? -4.211 -5.107 -3.610 1.00 77.00 67 ASN A CA 1
ATOM 531 C C . ASN A 1 67 ? -3.729 -6.410 -2.955 1.00 77.00 67 ASN A C 1
ATOM 533 O O . ASN A 1 67 ? -4.558 -7.259 -2.611 1.00 77.00 67 ASN A O 1
ATOM 537 N N . ASP A 1 68 ? -2.419 -6.585 -2.761 1.00 74.69 68 ASP A N 1
ATOM 538 C CA . ASP A 1 68 ? -1.880 -7.780 -2.118 1.00 74.69 68 ASP A CA 1
ATOM 539 C C . ASP A 1 68 ? -2.172 -7.762 -0.602 1.00 74.69 68 ASP A C 1
ATOM 541 O O . ASP A 1 68 ? -1.709 -6.870 0.119 1.00 74.69 68 ASP A O 1
ATOM 545 N N . PRO A 1 69 ? -2.932 -8.736 -0.067 1.00 68.31 69 PRO A N 1
ATOM 546 C CA . PRO A 1 69 ? -3.278 -8.781 1.352 1.00 68.31 69 PRO A CA 1
ATOM 547 C C . PRO A 1 69 ? -2.082 -9.063 2.271 1.00 68.31 69 PRO A C 1
ATOM 549 O O . PRO A 1 69 ? -2.213 -8.877 3.476 1.00 68.31 69 PRO A O 1
ATOM 552 N N . ASN A 1 70 ? -0.948 -9.528 1.742 1.00 67.62 70 ASN A N 1
ATOM 553 C CA . ASN A 1 70 ? 0.232 -9.889 2.529 1.00 67.62 70 ASN A CA 1
ATOM 554 C C . ASN A 1 70 ? 1.229 -8.728 2.669 1.00 67.62 70 ASN A C 1
ATOM 556 O O . ASN A 1 70 ? 2.139 -8.782 3.500 1.00 67.62 70 ASN A O 1
ATOM 560 N N . VAL A 1 71 ? 1.062 -7.666 1.877 1.00 70.75 71 VAL A N 1
ATOM 561 C CA . VAL A 1 71 ? 1.995 -6.536 1.809 1.00 70.75 71 VAL A CA 1
ATOM 562 C C . VAL A 1 71 ? 1.496 -5.402 2.692 1.00 70.75 71 VAL A C 1
ATOM 564 O O . VAL A 1 71 ? 0.600 -4.655 2.319 1.00 70.75 71 VAL A O 1
ATOM 567 N N . PHE A 1 72 ? 2.081 -5.271 3.878 1.00 66.75 72 PHE A N 1
ATOM 568 C CA . PHE A 1 72 ? 1.736 -4.211 4.837 1.00 66.75 72 PHE A CA 1
ATOM 569 C C . PHE A 1 72 ? 2.799 -3.117 4.925 1.00 66.75 72 PHE A C 1
ATOM 571 O O . PHE A 1 72 ? 2.475 -1.975 5.212 1.00 66.75 72 PHE A O 1
ATOM 578 N N . ILE A 1 73 ? 4.061 -3.465 4.680 1.00 69.31 73 ILE A N 1
ATOM 579 C CA . ILE A 1 73 ? 5.179 -2.525 4.753 1.00 69.31 73 ILE A CA 1
ATOM 580 C C . ILE A 1 73 ? 5.374 -1.959 3.357 1.00 69.31 73 ILE A C 1
ATOM 582 O O . ILE A 1 73 ? 5.703 -2.702 2.435 1.00 69.31 73 ILE A O 1
ATOM 586 N N . MET A 1 74 ? 5.167 -0.658 3.210 1.00 73.81 74 MET A N 1
ATOM 587 C CA . MET A 1 74 ? 5.293 0.055 1.937 1.00 73.81 74 MET A CA 1
ATOM 588 C C . MET A 1 74 ? 6.236 1.259 2.040 1.00 73.81 74 MET A C 1
ATOM 590 O O . MET A 1 74 ? 6.465 1.943 1.051 1.00 73.81 74 MET A O 1
ATOM 594 N N . ASP A 1 75 ? 6.864 1.473 3.197 1.00 75.88 75 ASP A N 1
ATOM 595 C CA . ASP A 1 75 ? 7.816 2.563 3.449 1.00 75.88 75 ASP A CA 1
ATOM 596 C C . ASP A 1 75 ? 8.984 2.549 2.461 1.00 75.88 75 ASP A C 1
ATOM 598 O O . ASP A 1 75 ? 9.442 3.580 1.975 1.00 75.88 75 ASP A O 1
ATOM 602 N N . HIS A 1 76 ? 9.438 1.345 2.107 1.00 75.69 76 HIS A N 1
ATOM 603 C CA . HIS A 1 76 ? 10.524 1.152 1.156 1.00 75.69 76 HIS A CA 1
ATOM 604 C C . HIS A 1 76 ? 10.168 1.625 -0.260 1.00 75.69 76 HIS A C 1
ATOM 606 O O . HIS A 1 76 ? 11.073 2.004 -0.998 1.00 75.69 76 HIS A O 1
ATOM 612 N N . LEU A 1 77 ? 8.881 1.650 -0.636 1.00 78.38 77 LEU A N 1
ATOM 613 C CA . LEU A 1 77 ? 8.439 2.174 -1.930 1.00 78.38 77 LEU A CA 1
ATOM 614 C C . LEU A 1 77 ? 8.655 3.686 -2.014 1.00 78.38 77 LEU A C 1
ATOM 616 O O . LEU A 1 77 ? 9.107 4.165 -3.048 1.00 78.38 77 LEU A O 1
ATOM 620 N N . LEU A 1 78 ? 8.408 4.427 -0.928 1.00 77.50 78 LEU A N 1
ATOM 621 C CA . LEU A 1 78 ? 8.607 5.884 -0.881 1.00 77.50 78 LEU A CA 1
ATOM 622 C C . LEU A 1 78 ? 10.080 6.290 -1.049 1.00 77.50 78 LEU A C 1
ATOM 624 O O . LEU A 1 78 ? 10.382 7.395 -1.497 1.00 77.50 78 LEU A O 1
ATOM 628 N N . LEU A 1 79 ? 11.014 5.395 -0.719 1.00 79.44 79 LEU A N 1
ATOM 629 C CA . LEU A 1 79 ? 12.448 5.646 -0.871 1.00 79.44 79 LEU A CA 1
ATOM 630 C C . LEU A 1 79 ? 12.922 5.550 -2.329 1.00 79.44 79 LEU A C 1
ATOM 632 O O . LEU A 1 79 ? 13.990 6.079 -2.648 1.00 79.44 79 LEU A O 1
ATOM 636 N N . LEU A 1 80 ? 12.151 4.898 -3.205 1.00 79.81 80 LEU A N 1
ATOM 637 C CA . LEU A 1 80 ? 12.518 4.666 -4.600 1.00 79.81 80 LEU A CA 1
ATOM 638 C C . LEU A 1 80 ? 12.427 5.964 -5.415 1.00 79.81 80 LEU A C 1
ATOM 640 O O . LEU A 1 80 ? 11.429 6.681 -5.371 1.00 79.81 80 LEU A O 1
ATOM 644 N N . GLU A 1 81 ? 13.448 6.240 -6.228 1.00 80.62 81 GLU A N 1
ATOM 645 C CA . GLU A 1 81 ? 13.494 7.440 -7.079 1.00 80.62 81 GLU A CA 1
ATOM 646 C C . GLU A 1 81 ? 12.275 7.573 -8.024 1.00 80.62 81 GLU A C 1
ATOM 648 O O . GLU A 1 81 ? 11.714 8.666 -8.094 1.00 80.62 81 GLU A O 1
ATOM 653 N N . PRO A 1 82 ? 11.773 6.503 -8.683 1.00 77.56 82 PRO A N 1
ATOM 654 C CA . PRO A 1 82 ? 10.546 6.572 -9.487 1.00 77.56 82 PRO A CA 1
ATOM 655 C C . PRO A 1 82 ? 9.297 7.010 -8.712 1.00 77.56 82 PRO A C 1
ATOM 657 O O . PRO A 1 82 ? 8.406 7.632 -9.286 1.00 77.56 82 PRO A O 1
ATOM 660 N N . VAL A 1 83 ? 9.224 6.693 -7.416 1.00 79.62 83 VAL A N 1
ATOM 661 C CA . VAL A 1 83 ? 8.082 7.037 -6.557 1.00 79.62 83 VAL A CA 1
ATOM 662 C C . VAL A 1 83 ? 8.166 8.492 -6.098 1.00 79.62 83 VAL A C 1
ATOM 664 O O . VAL A 1 83 ? 7.142 9.163 -6.036 1.00 79.62 83 VAL A O 1
ATOM 667 N N . LYS A 1 84 ? 9.374 9.032 -5.905 1.00 79.12 84 LYS A N 1
ATOM 668 C CA . LYS A 1 84 ? 9.574 10.473 -5.667 1.00 79.12 84 LYS A CA 1
ATOM 669 C C . LYS A 1 84 ? 9.198 11.320 -6.884 1.00 79.12 84 LYS A C 1
ATOM 671 O O . LYS A 1 84 ? 8.653 12.402 -6.746 1.00 79.12 84 LYS A O 1
ATOM 676 N N . VAL A 1 85 ? 9.420 10.821 -8.102 1.00 80.25 85 VAL A N 1
ATOM 677 C CA . VAL A 1 85 ? 8.975 11.506 -9.339 1.00 80.25 85 VAL A CA 1
ATOM 678 C C . VAL A 1 85 ? 7.441 11.518 -9.487 1.00 80.25 85 VAL A C 1
ATOM 680 O O . VAL A 1 85 ? 6.888 12.299 -10.266 1.00 80.25 85 VAL A O 1
ATOM 683 N N . LEU A 1 86 ? 6.749 10.647 -8.751 1.00 76.38 86 LEU A N 1
ATOM 684 C CA . LEU A 1 86 ? 5.291 10.599 -8.638 1.00 76.38 86 LEU A CA 1
ATOM 685 C C . LEU A 1 86 ? 4.748 11.489 -7.507 1.00 76.38 86 LEU A C 1
ATOM 687 O O . LEU A 1 86 ? 3.537 11.516 -7.281 1.00 76.38 86 LEU A O 1
ATOM 691 N N . GLU A 1 87 ? 5.612 12.214 -6.795 1.00 76.12 87 GLU A N 1
ATOM 692 C CA . GLU A 1 87 ? 5.209 13.118 -5.723 1.00 76.12 87 GLU A CA 1
ATOM 693 C C . GLU A 1 87 ? 4.257 14.203 -6.258 1.00 76.12 87 GLU A C 1
ATOM 695 O O . GLU A 1 87 ? 4.535 14.882 -7.246 1.00 76.12 87 GLU A O 1
ATOM 700 N N . GLY A 1 88 ? 3.084 14.320 -5.628 1.00 74.44 88 GLY A N 1
ATOM 701 C CA . GLY A 1 88 ? 1.986 15.190 -6.066 1.00 74.44 88 GLY A CA 1
ATOM 702 C C . GLY A 1 88 ? 0.870 14.481 -6.843 1.00 74.44 88 GLY A C 1
ATOM 703 O O . GLY A 1 88 ? -0.225 15.031 -6.954 1.00 74.44 88 GLY A O 1
ATOM 704 N N . GLU A 1 89 ? 1.080 13.251 -7.324 1.00 82.62 89 GLU A N 1
ATOM 705 C CA . GLU A 1 89 ? 0.003 12.456 -7.922 1.00 82.62 89 GLU A CA 1
ATOM 706 C C . GLU A 1 89 ? -0.882 11.777 -6.860 1.00 82.62 89 GLU A C 1
ATOM 708 O O . GLU A 1 89 ? -0.450 11.435 -5.755 1.00 82.62 89 GLU A O 1
ATOM 713 N N . ASN A 1 90 ? -2.136 11.493 -7.231 1.00 82.62 90 ASN A N 1
ATOM 714 C CA . ASN A 1 90 ? -3.104 10.803 -6.371 1.00 82.62 90 ASN A CA 1
ATOM 715 C C . ASN A 1 90 ? -2.590 9.443 -5.869 1.00 82.62 90 ASN A C 1
ATOM 717 O O . ASN A 1 90 ? -2.876 9.063 -4.736 1.00 82.62 90 ASN A O 1
ATOM 721 N N . ILE A 1 91 ? -1.802 8.726 -6.679 1.00 82.62 91 ILE A N 1
ATOM 722 C CA . ILE A 1 91 ? -1.239 7.421 -6.307 1.00 82.62 91 ILE A CA 1
ATOM 723 C C . ILE A 1 91 ? -0.192 7.532 -5.192 1.00 82.62 91 ILE A C 1
ATOM 725 O O . ILE A 1 91 ? -0.158 6.692 -4.295 1.00 82.62 91 ILE A O 1
ATOM 729 N N . HIS A 1 92 ? 0.625 8.588 -5.214 1.00 83.75 92 HIS A N 1
ATOM 730 C CA . HIS A 1 92 ? 1.630 8.848 -4.190 1.00 83.75 92 HIS A CA 1
ATOM 731 C C . HIS A 1 92 ? 0.966 9.265 -2.877 1.00 83.75 92 HIS A C 1
ATOM 733 O O . HIS A 1 92 ? 1.325 8.769 -1.812 1.00 83.75 92 HIS A O 1
ATOM 739 N N . ASN A 1 93 ? -0.068 10.108 -2.953 1.00 83.88 93 ASN A N 1
ATOM 740 C CA . ASN A 1 93 ? -0.875 10.459 -1.784 1.00 83.88 93 ASN A CA 1
ATOM 741 C C . ASN A 1 93 ? -1.547 9.223 -1.176 1.00 83.88 93 ASN A C 1
ATOM 743 O O . ASN A 1 93 ? -1.505 9.044 0.038 1.00 83.88 93 ASN A O 1
ATOM 747 N N . LEU A 1 94 ? -2.094 8.331 -2.008 1.00 84.12 94 LEU A N 1
ATOM 748 C CA . LEU A 1 94 ? -2.661 7.067 -1.545 1.00 84.12 94 LEU A CA 1
ATOM 749 C C . LEU A 1 94 ? -1.605 6.197 -0.847 1.00 84.12 94 LEU A C 1
ATOM 751 O O . LEU A 1 94 ? -1.859 5.694 0.244 1.00 84.12 94 LEU A O 1
ATOM 755 N N . LEU A 1 95 ? -0.413 6.057 -1.433 1.00 83.69 95 LEU A N 1
ATOM 756 C CA . LEU A 1 95 ? 0.700 5.327 -0.822 1.00 83.69 95 LEU A CA 1
ATOM 757 C C . LEU A 1 95 ? 1.092 5.921 0.540 1.00 83.69 95 LEU A C 1
ATOM 759 O O . LEU A 1 95 ? 1.235 5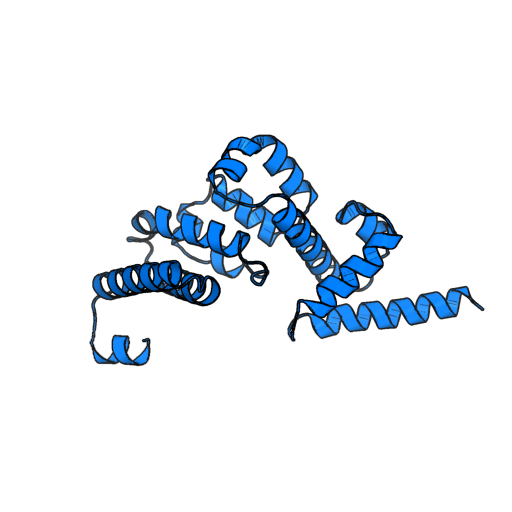.175 1.504 1.00 83.69 95 LEU A O 1
ATOM 763 N N . ASN A 1 96 ? 1.195 7.248 0.642 1.00 84.50 96 ASN A N 1
ATOM 764 C CA . ASN A 1 96 ? 1.475 7.941 1.901 1.00 84.50 96 ASN A CA 1
ATOM 765 C C . ASN A 1 96 ? 0.404 7.688 2.962 1.00 84.50 96 ASN A C 1
ATOM 767 O O . ASN A 1 96 ? 0.739 7.488 4.125 1.00 84.50 96 ASN A O 1
ATOM 771 N N . ILE A 1 97 ? -0.873 7.651 2.580 1.00 84.50 97 ILE A N 1
ATOM 772 C CA . ILE A 1 97 ? -1.960 7.311 3.504 1.00 84.50 97 ILE A CA 1
ATOM 773 C C . ILE A 1 97 ? -1.768 5.893 4.042 1.00 84.50 97 ILE A C 1
ATOM 775 O O . ILE A 1 97 ? -1.824 5.682 5.253 1.00 84.50 97 ILE A O 1
ATOM 779 N N . PHE A 1 98 ? -1.477 4.934 3.162 1.00 80.12 98 PHE A N 1
ATOM 780 C CA . PHE A 1 98 ? -1.219 3.553 3.560 1.00 80.12 98 PHE A CA 1
ATOM 781 C C . PHE A 1 98 ? 0.016 3.411 4.457 1.00 80.12 98 PHE A C 1
ATOM 783 O O . PHE A 1 98 ? -0.026 2.642 5.412 1.00 80.12 98 PHE A O 1
ATOM 790 N N . VAL A 1 99 ? 1.082 4.165 4.185 1.00 80.19 99 VAL A N 1
ATOM 791 C CA . VAL A 1 99 ? 2.299 4.192 5.009 1.00 80.19 99 VAL A CA 1
ATOM 792 C C . VAL A 1 99 ? 2.050 4.859 6.363 1.00 80.19 99 VAL A C 1
ATOM 794 O O . VAL A 1 99 ? 2.438 4.320 7.391 1.00 80.19 99 VAL A O 1
ATOM 797 N N . SER A 1 100 ? 1.327 5.981 6.395 1.00 78.19 100 SER A N 1
ATOM 798 C CA . SER A 1 100 ? 0.905 6.622 7.650 1.00 78.19 100 SER A CA 1
ATOM 799 C C . SER A 1 100 ? -0.044 5.742 8.469 1.00 78.19 100 SER A C 1
ATOM 801 O O . SER A 1 100 ? -0.234 5.963 9.664 1.00 78.19 100 SER A O 1
ATOM 803 N N . GLY A 1 101 ? -0.680 4.772 7.806 1.00 73.75 101 GLY A N 1
ATOM 804 C CA . GLY A 1 101 ? -1.606 3.832 8.401 1.00 73.75 101 GLY A CA 1
ATOM 805 C C . GLY A 1 101 ? -2.897 4.468 8.901 1.00 73.75 101 GLY A C 1
ATOM 806 O O . GLY A 1 101 ? -3.598 3.813 9.650 1.00 73.75 101 GLY A O 1
ATOM 807 N N . ARG A 1 102 ? -3.260 5.709 8.552 1.00 78.44 102 ARG A N 1
ATOM 808 C CA . ARG A 1 102 ? -4.465 6.356 9.107 1.00 78.44 102 ARG A CA 1
ATOM 809 C C . ARG A 1 102 ? -5.722 6.025 8.301 1.00 78.44 102 ARG A C 1
ATOM 811 O O . ARG A 1 102 ? -5.856 6.425 7.146 1.00 78.44 102 ARG A O 1
ATOM 818 N N . LEU A 1 103 ? -6.683 5.344 8.933 1.00 81.00 103 LEU A N 1
ATOM 819 C CA . LEU A 1 103 ? -7.971 5.017 8.310 1.00 81.00 103 LEU A CA 1
ATOM 820 C C . LEU A 1 103 ? -8.773 6.261 7.915 1.00 81.00 103 LEU A C 1
ATOM 822 O O . LEU A 1 103 ? -9.354 6.287 6.833 1.00 81.00 103 LEU A O 1
ATOM 826 N N . GLN A 1 104 ? -8.781 7.288 8.767 1.00 81.81 104 GLN A N 1
ATOM 827 C CA . GLN A 1 104 ? -9.519 8.528 8.517 1.00 81.81 104 GLN A CA 1
ATOM 828 C C . GLN A 1 104 ? -9.081 9.187 7.202 1.00 81.81 104 GLN A C 1
ATOM 830 O O . GLN A 1 104 ? -9.920 9.507 6.362 1.00 81.81 104 GLN A O 1
ATOM 835 N N . ASP A 1 105 ? -7.769 9.289 6.978 1.00 85.19 105 ASP A N 1
ATOM 836 C CA . ASP A 1 105 ? -7.209 9.849 5.747 1.00 85.19 105 ASP A CA 1
ATOM 837 C C . ASP A 1 105 ? -7.612 9.021 4.517 1.00 85.19 105 ASP A C 1
ATOM 839 O O . ASP A 1 105 ? -7.918 9.578 3.462 1.00 85.19 105 ASP A O 1
ATOM 843 N N . TYR A 1 106 ? -7.654 7.688 4.643 1.00 83.44 106 TYR A N 1
ATOM 844 C CA . TYR A 1 106 ? -8.100 6.805 3.561 1.00 83.44 106 TYR A CA 1
ATOM 845 C C . TYR A 1 106 ? -9.577 7.014 3.221 1.00 83.44 106 TYR A C 1
ATOM 847 O O . TYR A 1 106 ? -9.922 7.084 2.042 1.00 83.44 106 TYR A O 1
ATOM 855 N N . LEU A 1 107 ? -10.447 7.142 4.227 1.00 83.00 107 LEU A N 1
ATOM 856 C CA . LEU A 1 107 ? -11.875 7.398 4.025 1.00 83.00 107 LEU A CA 1
ATOM 857 C C . LEU A 1 107 ? -12.111 8.760 3.362 1.00 83.00 107 LEU A C 1
ATOM 859 O O . LEU A 1 107 ? -12.884 8.859 2.408 1.00 83.00 107 LEU A O 1
ATOM 863 N N . GLU A 1 108 ? -11.402 9.799 3.804 1.00 85.69 108 GLU A N 1
ATOM 864 C CA . GLU A 1 108 ? -11.469 11.122 3.181 1.00 85.69 108 GLU A CA 1
ATOM 865 C C . GLU A 1 108 ? -10.965 11.099 1.737 1.00 85.69 108 GLU A C 1
ATOM 867 O O . GLU A 1 108 ? -11.601 11.672 0.848 1.00 85.69 108 GLU A O 1
ATOM 872 N N . PHE A 1 109 ? -9.860 10.402 1.475 1.00 83.88 109 PHE A N 1
ATOM 873 C CA . PHE A 1 109 ? -9.330 10.247 0.126 1.00 83.88 109 PHE A CA 1
ATOM 874 C C . PHE A 1 109 ? -10.290 9.458 -0.770 1.00 83.88 109 PHE A C 1
ATOM 876 O O . PHE A 1 109 ? -10.531 9.855 -1.907 1.00 83.88 109 PHE A O 1
ATOM 883 N N . TYR A 1 110 ? -10.905 8.393 -0.253 1.00 82.06 110 TYR A N 1
ATOM 884 C CA . TYR A 1 110 ? -11.922 7.627 -0.970 1.00 82.06 110 TYR A CA 1
ATOM 885 C C . TYR A 1 110 ? -13.155 8.477 -1.295 1.00 82.06 110 TYR A C 1
ATOM 887 O O . TYR A 1 110 ? -13.675 8.397 -2.406 1.00 82.06 110 TYR A O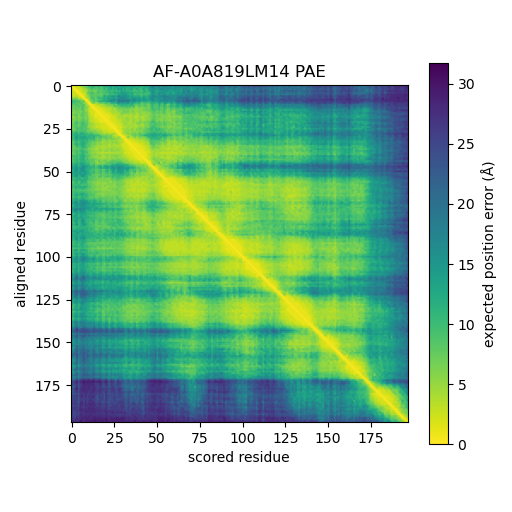 1
ATOM 895 N N . SER A 1 111 ? -13.582 9.345 -0.371 1.00 83.19 111 SER A N 1
ATOM 896 C CA . SER A 1 111 ? -14.711 10.258 -0.592 1.00 83.19 111 SER A CA 1
ATOM 897 C C . SER A 1 111 ? -14.453 11.252 -1.734 1.00 83.19 111 SER A C 1
ATOM 899 O O . SER A 1 111 ? -15.354 11.541 -2.519 1.00 83.19 111 SER A O 1
ATOM 901 N N . LYS A 1 112 ? -13.207 11.729 -1.864 1.00 83.19 112 LYS A N 1
ATOM 902 C CA . LYS A 1 112 ? -12.784 12.706 -2.880 1.00 83.19 112 LYS A CA 1
ATOM 903 C C . LYS A 1 112 ? -12.461 12.047 -4.225 1.00 83.19 112 LYS A C 1
ATOM 905 O O . LYS A 1 112 ? -12.806 12.587 -5.272 1.00 83.19 112 LYS A O 1
ATOM 910 N N . GLN A 1 113 ? -11.844 10.864 -4.199 1.00 78.50 113 GLN A N 1
ATOM 911 C CA . GLN A 1 113 ? -11.236 10.200 -5.357 1.00 78.50 113 GLN A CA 1
ATOM 912 C C . GLN A 1 113 ? -11.841 8.817 -5.658 1.00 78.50 113 GLN A C 1
ATOM 914 O O . GLN A 1 113 ? -11.153 7.904 -6.123 1.00 78.50 113 GLN A O 1
ATOM 919 N N . LYS A 1 114 ? -13.150 8.660 -5.432 1.00 75.38 114 LYS A N 1
ATOM 920 C CA . LYS A 1 114 ? -13.877 7.396 -5.632 1.00 75.38 114 LYS A CA 1
ATOM 921 C C . LYS A 1 114 ? -13.703 6.815 -7.041 1.00 75.38 114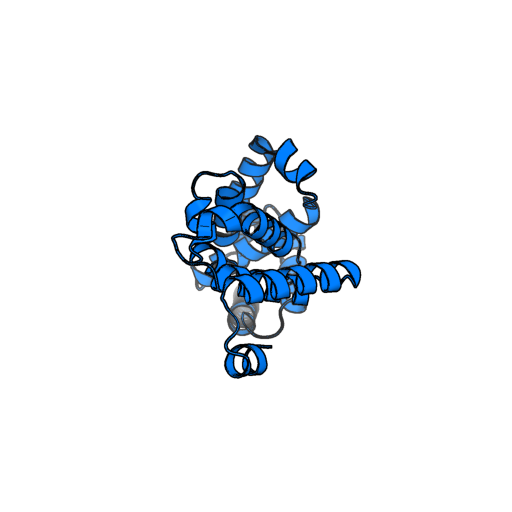 LYS A C 1
ATOM 923 O O . LYS A 1 114 ? -13.375 5.640 -7.181 1.00 75.38 114 LYS A O 1
ATOM 928 N N . SER A 1 115 ? -13.820 7.655 -8.071 1.00 75.00 115 SER A N 1
ATOM 929 C CA . SER A 1 115 ? -13.658 7.257 -9.477 1.00 75.00 115 SER A CA 1
ATOM 930 C C . SER A 1 115 ? -12.272 6.686 -9.782 1.00 75.00 115 SER A C 1
ATOM 932 O O . SER A 1 115 ? -12.161 5.738 -10.552 1.00 75.00 115 SER A O 1
ATOM 934 N N . PHE A 1 116 ? -11.224 7.213 -9.141 1.00 75.31 116 PHE A N 1
ATOM 935 C CA . PHE A 1 116 ? -9.854 6.728 -9.299 1.00 75.31 116 PHE A CA 1
ATOM 936 C C . PHE A 1 116 ? -9.651 5.358 -8.643 1.00 75.31 116 PHE A C 1
ATOM 938 O O . PHE A 1 116 ? -8.979 4.494 -9.205 1.00 75.31 116 PHE A O 1
ATOM 945 N N . ILE A 1 117 ? -10.231 5.135 -7.462 1.00 73.75 117 ILE A N 1
ATOM 946 C CA . ILE A 1 117 ? -10.102 3.856 -6.748 1.00 73.75 117 ILE A CA 1
ATOM 947 C C . ILE A 1 117 ? -10.886 2.755 -7.467 1.00 73.75 117 ILE A C 1
ATOM 949 O O . ILE A 1 117 ? -10.354 1.660 -7.664 1.00 73.75 117 ILE A O 1
ATOM 953 N N . GLU A 1 118 ? -12.093 3.069 -7.941 1.00 72.19 118 GLU A N 1
ATOM 954 C CA . GLU A 1 118 ? -12.903 2.155 -8.751 1.00 72.19 118 GLU A CA 1
ATOM 955 C C . GLU A 1 118 ? -12.219 1.829 -10.090 1.00 72.19 118 GLU A C 1
ATOM 957 O O . GLU A 1 118 ? -12.130 0.657 -10.458 1.00 72.19 118 GLU A O 1
ATOM 962 N N . SER A 1 119 ? -11.641 2.823 -10.780 1.00 68.94 119 SER A N 1
ATOM 963 C CA . SER A 1 119 ? -10.922 2.595 -12.045 1.00 68.94 119 SER A CA 1
ATOM 964 C C . SER A 1 119 ? -9.612 1.824 -11.877 1.00 68.94 119 SER A C 1
ATOM 966 O O . SER A 1 119 ? -9.155 1.171 -12.811 1.00 68.94 119 SER A O 1
ATOM 968 N N . SER A 1 120 ? -8.989 1.897 -10.700 1.00 63.59 120 SER A N 1
ATOM 969 C CA . SER A 1 120 ? -7.706 1.238 -10.423 1.00 63.59 120 SER A CA 1
ATOM 970 C C . SER A 1 120 ? -7.848 -0.250 -10.071 1.00 63.59 120 SER A C 1
ATOM 972 O O . SER A 1 120 ? -6.845 -0.916 -9.819 1.00 63.59 120 SER A O 1
ATOM 974 N N . GLY A 1 121 ? -9.075 -0.790 -10.032 1.00 64.19 121 GLY A N 1
ATOM 975 C CA . GLY A 1 121 ? -9.332 -2.201 -9.715 1.00 64.19 121 GLY A CA 1
ATOM 976 C C . GLY A 1 121 ? -9.113 -2.554 -8.241 1.00 64.19 121 GLY A C 1
ATOM 977 O O . GLY A 1 121 ? -8.928 -3.721 -7.894 1.00 64.19 121 GLY A O 1
ATOM 978 N N . VAL A 1 122 ? -9.109 -1.546 -7.371 1.00 66.06 122 VAL A N 1
ATOM 979 C CA . VAL A 1 122 ? -8.823 -1.693 -5.948 1.00 66.06 122 VAL A CA 1
ATOM 980 C C . VAL A 1 122 ? -10.113 -2.011 -5.190 1.00 66.06 122 VAL A C 1
ATOM 982 O O . VAL A 1 122 ? -11.060 -1.226 -5.195 1.00 66.06 122 VAL A O 1
ATOM 985 N N . LYS A 1 123 ? -10.170 -3.168 -4.517 1.00 68.25 123 LYS A N 1
ATOM 986 C CA . LYS A 1 123 ? -11.363 -3.581 -3.755 1.00 68.25 123 LYS A CA 1
ATOM 987 C C . LYS A 1 123 ? -11.449 -2.823 -2.432 1.00 68.25 123 LYS A C 1
ATOM 989 O O . LYS A 1 123 ? -10.706 -3.123 -1.498 1.00 68.25 123 LYS A O 1
ATOM 994 N N . HIS A 1 124 ? -12.396 -1.892 -2.351 1.00 70.81 124 HIS A N 1
ATOM 995 C CA . HIS A 1 124 ? -12.596 -1.017 -1.196 1.00 70.81 124 HIS A CA 1
ATOM 996 C C . HIS A 1 124 ? -12.701 -1.772 0.138 1.00 70.81 124 HIS A C 1
ATOM 998 O O . HIS A 1 124 ? -11.951 -1.452 1.054 1.00 70.81 124 HIS A O 1
ATOM 1004 N N . ASP A 1 125 ? -13.518 -2.828 0.228 1.00 73.44 125 ASP A N 1
ATOM 1005 C CA . ASP A 1 125 ? -13.664 -3.615 1.465 1.00 73.44 125 ASP A CA 1
ATOM 1006 C C . ASP A 1 125 ? -12.337 -4.199 1.961 1.00 73.44 125 ASP A C 1
ATOM 1008 O O . ASP A 1 125 ? -11.973 -4.054 3.126 1.00 73.44 125 ASP A O 1
ATOM 1012 N N . ARG A 1 126 ? -11.558 -4.810 1.058 1.00 71.81 126 ARG A N 1
ATOM 1013 C CA . ARG A 1 126 ? -10.263 -5.414 1.414 1.00 71.81 126 ARG A CA 1
ATOM 1014 C C . ARG A 1 126 ? -9.267 -4.360 1.873 1.00 71.81 126 ARG A C 1
ATOM 1016 O O . ARG A 1 126 ? -8.473 -4.616 2.777 1.00 71.81 126 ARG A O 1
ATOM 1023 N N . ASN A 1 127 ? -9.324 -3.185 1.262 1.00 76.50 127 ASN A N 1
ATOM 1024 C CA . ASN A 1 127 ? -8.479 -2.066 1.626 1.00 76.50 127 ASN A CA 1
ATOM 1025 C C . ASN A 1 127 ? -8.879 -1.439 2.953 1.00 76.50 127 ASN A C 1
ATOM 1027 O O . ASN A 1 127 ? -7.988 -1.125 3.726 1.00 76.50 127 ASN A O 1
ATOM 1031 N N . ILE A 1 128 ? -10.172 -1.315 3.259 1.00 80.44 128 ILE A N 1
ATOM 1032 C CA . ILE A 1 128 ? -10.631 -0.860 4.577 1.00 80.44 128 ILE A CA 1
ATOM 1033 C C . ILE A 1 128 ? -10.098 -1.791 5.663 1.00 80.44 128 ILE A C 1
ATOM 1035 O O . ILE A 1 128 ? -9.475 -1.322 6.614 1.00 80.44 128 ILE A O 1
ATOM 1039 N N . THR A 1 129 ? -10.279 -3.106 5.508 1.00 76.94 129 THR A N 1
ATOM 1040 C CA . THR A 1 129 ? -9.736 -4.097 6.449 1.00 76.94 129 THR A CA 1
ATOM 1041 C C . THR A 1 129 ? -8.217 -3.953 6.568 1.00 76.94 129 THR A C 1
ATOM 1043 O O . THR A 1 129 ? -7.668 -3.924 7.665 1.00 76.94 129 THR A O 1
ATOM 1046 N N . LYS A 1 130 ? -7.507 -3.803 5.447 1.00 78.44 130 LYS A N 1
ATOM 1047 C CA . LYS A 1 130 ? -6.050 -3.635 5.449 1.00 78.44 130 LYS A CA 1
ATOM 1048 C C . LYS A 1 130 ? -5.608 -2.351 6.158 1.00 78.44 130 LYS A C 1
ATOM 1050 O O . LYS A 1 130 ? -4.696 -2.404 6.978 1.00 78.44 130 LYS A O 1
ATOM 1055 N N . THR A 1 131 ? -6.261 -1.226 5.886 1.00 78.19 131 THR A N 1
ATOM 1056 C CA . THR A 1 131 ? -5.943 0.069 6.493 1.00 78.19 131 THR A CA 1
ATOM 1057 C C . THR A 1 131 ? -6.265 0.076 7.982 1.00 78.19 131 THR A C 1
ATOM 1059 O O . THR A 1 131 ? -5.429 0.534 8.746 1.00 78.19 131 THR A O 1
ATOM 1062 N N . ARG A 1 132 ? -7.384 -0.518 8.424 1.00 79.44 132 ARG A N 1
ATOM 1063 C CA . ARG A 1 132 ? -7.689 -0.716 9.857 1.00 79.44 132 ARG A CA 1
ATOM 1064 C C . ARG A 1 132 ? -6.558 -1.440 10.585 1.00 79.44 132 ARG A C 1
ATOM 1066 O O . ARG A 1 132 ? -6.123 -1.006 11.650 1.00 79.44 132 ARG A O 1
ATOM 1073 N N . LEU A 1 133 ? -6.043 -2.517 9.987 1.00 76.50 133 LEU A N 1
ATOM 1074 C CA . LEU A 1 133 ? -4.920 -3.264 10.552 1.00 76.50 133 LEU A CA 1
ATOM 1075 C C . LEU A 1 133 ? -3.621 -2.446 10.544 1.00 76.50 133 LEU A C 1
ATOM 1077 O O . LEU A 1 133 ? -2.849 -2.528 11.492 1.00 76.50 133 LEU A O 1
ATOM 1081 N N . LEU A 1 134 ? -3.372 -1.636 9.515 1.00 76.25 134 LEU A N 1
ATOM 1082 C CA . LEU A 1 134 ? -2.228 -0.719 9.502 1.00 76.25 134 LEU A CA 1
ATOM 1083 C C . LEU A 1 134 ? -2.348 0.359 10.584 1.00 76.25 134 LEU A C 1
ATOM 1085 O O . LEU A 1 134 ? -1.371 0.596 11.288 1.00 76.25 134 LEU A O 1
ATOM 1089 N N . THR A 1 135 ? -3.539 0.932 10.786 1.00 78.88 135 THR A N 1
ATOM 1090 C CA . THR A 1 135 ? -3.807 1.899 11.864 1.00 78.88 135 THR A CA 1
ATOM 1091 C C . THR A 1 135 ? -3.502 1.292 13.220 1.00 78.88 135 THR A C 1
ATOM 1093 O O . THR A 1 135 ? -2.801 1.902 14.023 1.00 78.88 135 THR A O 1
ATOM 1096 N N . PHE A 1 136 ? -3.952 0.057 13.446 1.00 74.94 136 PHE A N 1
ATOM 1097 C CA . PHE A 1 136 ? -3.633 -0.686 14.660 1.00 74.94 136 PHE A CA 1
ATOM 1098 C C . PHE A 1 136 ? -2.138 -0.805 14.896 1.00 74.94 136 PHE A C 1
ATOM 1100 O O . PHE A 1 136 ? -1.647 -0.502 15.978 1.00 74.94 136 PHE A O 1
ATOM 1107 N N . LEU A 1 137 ? -1.422 -1.282 13.875 1.00 72.44 137 LEU A N 1
ATOM 1108 C CA . LEU A 1 137 ? -0.001 -1.570 13.968 1.00 72.44 137 LEU A CA 1
ATOM 1109 C C . LEU A 1 137 ? 0.787 -0.286 14.219 1.00 72.44 137 LEU A C 1
ATOM 1111 O O . LEU A 1 137 ? 1.693 -0.301 15.047 1.00 72.44 137 LEU A O 1
ATOM 1115 N N . GLN A 1 138 ? 0.411 0.812 13.560 1.00 72.44 138 GLN A N 1
ATOM 1116 C CA . GLN A 1 138 ? 1.049 2.111 13.743 1.00 72.44 138 GLN A CA 1
ATOM 1117 C C . GLN A 1 138 ? 0.814 2.662 15.149 1.00 72.44 138 GLN A C 1
ATOM 1119 O O . GLN A 1 138 ? 1.745 3.142 15.797 1.00 72.44 138 GLN A O 1
ATOM 1124 N N . SER A 1 139 ? -0.414 2.562 15.654 1.00 71.38 139 SER A N 1
ATOM 1125 C CA . SER A 1 139 ? -0.714 2.946 17.030 1.00 71.38 139 SER A CA 1
ATOM 1126 C C . SER A 1 139 ? 0.068 2.080 18.013 1.00 71.38 139 SER A C 1
ATOM 1128 O O . SER A 1 139 ? 0.692 2.628 18.918 1.00 71.38 139 SER A O 1
ATOM 1130 N N . ALA A 1 140 ? 0.109 0.755 17.805 1.00 68.38 140 ALA A N 1
ATOM 1131 C CA . ALA A 1 140 ? 0.833 -0.207 18.653 1.00 68.38 140 ALA A CA 1
ATOM 1132 C C . ALA A 1 140 ? 2.354 -0.034 18.595 1.00 68.38 140 ALA A C 1
ATOM 1134 O O . ALA A 1 140 ? 3.088 -0.513 19.460 1.00 68.38 140 ALA A O 1
ATOM 1135 N N . GLU A 1 141 ? 2.852 0.632 17.559 1.00 67.00 141 GLU A N 1
ATOM 1136 C CA . GLU A 1 141 ? 4.243 1.034 17.461 1.00 67.00 141 GLU A CA 1
ATOM 1137 C C . GLU A 1 141 ? 4.529 2.337 18.208 1.00 67.00 141 GLU A C 1
ATOM 1139 O O . GLU A 1 141 ? 5.547 2.425 18.896 1.00 67.00 141 GLU A O 1
ATOM 1144 N N . ASN A 1 142 ? 3.629 3.312 18.105 1.00 66.38 142 ASN A N 1
ATOM 1145 C CA . ASN A 1 142 ? 3.791 4.635 18.700 1.00 66.38 142 ASN A CA 1
ATOM 1146 C C . ASN A 1 142 ? 3.485 4.661 20.208 1.00 66.38 142 ASN A C 1
ATOM 1148 O O . ASN A 1 142 ? 4.026 5.502 20.927 1.00 66.38 142 ASN A O 1
ATOM 1152 N N . GLN A 1 143 ? 2.626 3.764 20.697 1.00 64.50 143 GLN A N 1
ATOM 1153 C CA . GLN A 1 143 ? 2.201 3.690 22.096 1.00 64.50 143 GLN A CA 1
ATOM 1154 C C . GLN A 1 143 ? 2.425 2.279 22.652 1.00 64.50 143 GLN A C 1
ATOM 1156 O O . GLN A 1 143 ? 2.064 1.286 22.027 1.00 64.50 143 GLN A O 1
ATOM 1161 N N . LYS A 1 144 ? 3.029 2.189 23.846 1.00 58.97 144 LYS A N 1
ATOM 1162 C CA . LYS A 1 144 ? 3.258 0.907 24.545 1.00 58.97 144 LYS A CA 1
ATOM 1163 C C . LYS A 1 144 ? 1.971 0.296 25.103 1.00 58.97 144 LYS A C 1
ATOM 1165 O O . LYS A 1 144 ? 1.897 -0.920 25.245 1.00 58.97 144 LYS A O 1
ATOM 1170 N N . GLU A 1 145 ? 0.990 1.136 25.406 1.00 60.47 145 GLU A N 1
ATOM 1171 C CA . GLU A 1 145 ? -0.326 0.764 25.911 1.00 60.47 145 GLU A CA 1
ATOM 1172 C C . GLU A 1 145 ? -1.366 1.486 25.066 1.00 60.47 145 GLU A C 1
ATOM 1174 O O . GLU A 1 145 ? -1.258 2.691 24.834 1.00 60.47 145 GLU A O 1
ATOM 1179 N N . ILE A 1 146 ? -2.346 0.737 24.574 1.00 66.50 146 ILE A N 1
ATOM 1180 C CA . ILE A 1 146 ? -3.451 1.275 23.791 1.00 66.50 146 ILE A CA 1
ATOM 1181 C C . ILE A 1 146 ? -4.730 0.820 24.456 1.00 66.50 146 ILE A C 1
ATOM 1183 O O . ILE A 1 146 ? -4.942 -0.371 24.662 1.00 66.50 146 ILE A O 1
ATOM 1187 N N . THR A 1 147 ? -5.603 1.766 24.757 1.00 69.75 147 THR A N 1
ATOM 1188 C CA . THR A 1 147 ? -6.924 1.445 25.282 1.00 69.75 147 THR A CA 1
ATOM 1189 C C . THR A 1 147 ? -7.853 0.984 24.163 1.00 69.75 147 THR A C 1
ATOM 1191 O O . THR A 1 147 ? -7.773 1.470 23.030 1.00 69.75 147 THR A O 1
ATOM 1194 N N . PHE A 1 148 ? -8.780 0.080 24.485 1.00 68.12 148 PHE A N 1
ATOM 1195 C CA . PHE A 1 148 ? -9.811 -0.376 23.547 1.00 68.12 148 PHE A CA 1
ATOM 1196 C C . PHE A 1 148 ? -10.616 0.792 22.966 1.00 68.12 148 PHE A C 1
ATOM 1198 O O . PHE A 1 148 ? -10.777 0.856 21.752 1.00 68.12 148 PHE A O 1
ATOM 1205 N N . ASP A 1 149 ? -10.965 1.791 23.784 1.00 70.88 149 ASP A N 1
ATOM 1206 C CA . ASP A 1 149 ? -11.638 3.018 23.328 1.00 70.88 149 ASP A CA 1
ATOM 1207 C C . ASP A 1 149 ? -10.880 3.741 22.203 1.00 70.88 149 ASP A C 1
ATOM 1209 O O . ASP A 1 149 ? -11.472 4.343 21.303 1.00 70.88 149 ASP A O 1
ATOM 1213 N N . THR A 1 150 ? -9.545 3.719 22.259 1.00 72.25 150 THR A N 1
ATOM 1214 C CA . THR A 1 150 ? -8.695 4.335 21.236 1.00 72.25 150 THR A CA 1
ATOM 1215 C C . THR A 1 150 ? -8.713 3.508 19.954 1.00 72.25 150 THR A C 1
ATOM 1217 O O . THR A 1 150 ? -8.784 4.081 18.867 1.00 72.25 150 THR A O 1
ATOM 1220 N N . ILE A 1 151 ? -8.708 2.176 20.061 1.00 72.19 151 ILE A N 1
ATOM 1221 C CA . ILE A 1 151 ? -8.771 1.257 18.913 1.00 72.19 151 ILE A CA 1
ATOM 1222 C C . ILE A 1 151 ? -10.128 1.360 18.222 1.00 72.19 151 ILE A C 1
ATOM 1224 O O . ILE A 1 151 ? -10.168 1.517 17.004 1.00 72.19 151 ILE A O 1
ATOM 1228 N N . GLU A 1 152 ? -11.223 1.349 18.982 1.00 75.19 152 GLU A N 1
ATOM 1229 C CA . GLU A 1 152 ? -12.586 1.509 18.466 1.00 75.19 152 GLU A CA 1
ATOM 1230 C C . GLU A 1 152 ? -12.727 2.802 17.665 1.00 75.19 152 GLU A C 1
ATOM 1232 O O . GLU A 1 152 ? -13.181 2.786 16.518 1.00 75.19 152 GLU A O 1
ATOM 1237 N N . LYS A 1 153 ? -12.250 3.923 18.223 1.00 75.31 153 LYS A N 1
ATOM 1238 C CA . LYS A 1 153 ? -12.275 5.226 17.543 1.00 75.31 153 LYS A CA 1
ATOM 1239 C C . LYS A 1 153 ? -11.409 5.250 16.287 1.00 75.31 153 LYS A C 1
ATOM 1241 O O . LYS A 1 153 ? -11.815 5.824 15.280 1.00 75.31 153 LYS A O 1
ATOM 1246 N N . GLN A 1 154 ? -10.220 4.655 16.333 1.00 72.06 154 GLN A N 1
ATOM 1247 C CA . GLN A 1 154 ? -9.277 4.676 15.212 1.00 72.06 154 GLN A CA 1
ATOM 1248 C C . GLN A 1 154 ? -9.674 3.736 14.070 1.00 72.06 154 GLN A C 1
ATOM 1250 O O . GLN A 1 154 ? -9.471 4.067 12.902 1.00 72.06 154 GLN A O 1
ATOM 1255 N N . MET A 1 155 ? -10.235 2.571 14.391 1.00 70.88 155 MET A N 1
ATOM 1256 C CA . MET A 1 155 ? -10.669 1.575 13.411 1.00 70.88 155 MET A CA 1
ATOM 1257 C C . MET A 1 155 ? -12.121 1.755 12.960 1.00 70.88 155 MET A C 1
ATOM 1259 O O . MET A 1 155 ? -12.507 1.168 11.944 1.00 70.88 155 MET A O 1
ATOM 1263 N N . GLN A 1 156 ? -12.911 2.550 13.691 1.00 72.31 156 GLN A N 1
ATOM 1264 C CA . GLN A 1 156 ? -14.358 2.696 13.511 1.00 72.31 156 GLN A CA 1
ATOM 1265 C C . GLN A 1 156 ? -15.060 1.330 13.465 1.00 72.31 156 GLN A C 1
ATOM 1267 O O . GLN A 1 156 ? -15.751 1.003 12.496 1.00 72.31 156 GLN A O 1
ATOM 1272 N N . ILE A 1 157 ? -14.811 0.504 14.481 1.00 75.44 157 ILE A N 1
ATOM 1273 C CA . ILE A 1 157 ? -15.449 -0.806 14.679 1.00 75.44 157 ILE A CA 1
ATOM 1274 C C . ILE A 1 157 ? -15.986 -0.904 16.103 1.00 75.44 157 ILE A C 1
ATOM 1276 O O . ILE A 1 157 ? -15.575 -0.141 16.977 1.00 75.44 157 ILE A O 1
ATOM 1280 N N . THR A 1 158 ? -16.919 -1.825 16.319 1.00 73.19 158 THR A N 1
ATOM 1281 C CA . THR A 1 158 ? -17.522 -2.053 17.638 1.00 73.19 158 THR A CA 1
ATOM 1282 C C . THR A 1 158 ? -16.584 -2.833 18.564 1.00 73.19 158 THR A C 1
ATOM 1284 O O . THR A 1 158 ? -15.747 -3.596 18.083 1.00 73.19 158 THR A O 1
ATOM 1287 N N . ALA A 1 159 ? -16.746 -2.677 19.884 1.00 67.31 159 ALA A N 1
ATOM 1288 C CA . ALA A 1 159 ? -15.950 -3.360 20.913 1.00 67.31 159 ALA A CA 1
ATOM 1289 C C . ALA A 1 159 ? -15.824 -4.879 20.683 1.00 67.31 159 ALA A C 1
ATOM 1291 O O . ALA A 1 159 ? -14.735 -5.446 20.777 1.00 67.31 159 ALA A O 1
ATOM 1292 N N . ASP A 1 160 ? -16.932 -5.520 20.302 1.00 68.56 160 ASP A N 1
ATOM 1293 C CA . ASP A 1 160 ? -17.008 -6.965 20.060 1.00 68.56 160 ASP A CA 1
ATOM 1294 C C . ASP A 1 160 ? -1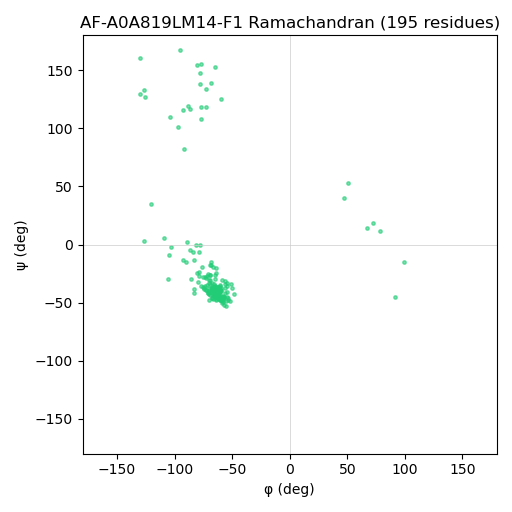6.238 -7.393 18.795 1.00 68.56 160 ASP A C 1
ATOM 1296 O O . ASP A 1 160 ? -15.684 -8.494 18.710 1.00 68.56 160 ASP A O 1
ATOM 1300 N N . GLU A 1 161 ? -16.159 -6.508 17.800 1.00 70.88 161 GLU A N 1
ATOM 1301 C CA . GLU A 1 161 ? -15.416 -6.749 16.564 1.00 70.88 161 GLU A CA 1
ATOM 1302 C C . GLU A 1 161 ? -13.914 -6.505 16.733 1.00 70.88 161 GLU A C 1
ATOM 1304 O O . GLU A 1 161 ? -13.126 -7.111 16.003 1.00 70.88 161 GLU A O 1
ATOM 1309 N N . VAL A 1 162 ? -13.498 -5.671 17.697 1.00 71.31 162 VAL A N 1
ATOM 1310 C CA . VAL A 1 162 ? -12.077 -5.397 17.968 1.00 71.31 162 VAL A CA 1
ATOM 1311 C C . VAL A 1 162 ? -11.333 -6.685 18.316 1.00 71.31 162 VAL A C 1
ATOM 1313 O O . VAL A 1 162 ? -10.295 -6.961 17.713 1.00 71.31 162 VAL A O 1
ATOM 1316 N N . GLU A 1 163 ? -11.857 -7.509 19.231 1.00 71.50 163 GLU A N 1
ATOM 1317 C CA . GLU A 1 163 ? -11.200 -8.770 19.611 1.00 71.50 163 GLU A CA 1
ATOM 1318 C C . GL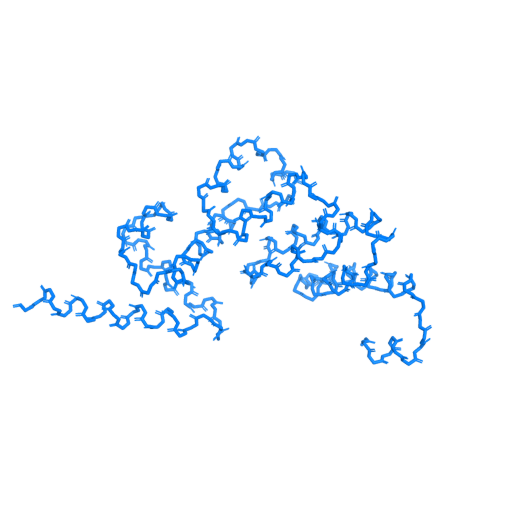U A 1 163 ? -11.048 -9.708 18.404 1.00 71.50 163 GLU A C 1
ATOM 1320 O O . GLU A 1 163 ? -9.949 -10.200 18.133 1.00 71.50 163 GLU A O 1
ATOM 1325 N N . SER A 1 164 ? -12.119 -9.889 17.625 1.00 72.12 164 SER A N 1
ATOM 1326 C CA . SER A 1 164 ? -12.101 -10.724 16.414 1.00 72.12 164 SER A CA 1
ATOM 1327 C C . SER A 1 164 ? -11.090 -10.215 15.384 1.00 72.12 164 SER A C 1
ATOM 1329 O O . SER A 1 164 ? -10.357 -11.001 14.778 1.00 72.12 164 SER A O 1
ATOM 1331 N N . PHE A 1 165 ? -10.996 -8.896 15.220 1.00 71.12 165 PHE A N 1
ATOM 1332 C CA . PHE A 1 165 ? -10.095 -8.259 14.269 1.00 71.12 165 PHE A CA 1
ATOM 1333 C C . PHE A 1 165 ? -8.623 -8.381 14.679 1.00 71.12 165 PHE A C 1
ATOM 1335 O O . PHE A 1 165 ? -7.758 -8.658 13.841 1.00 71.12 165 PHE A O 1
ATOM 1342 N N . ILE A 1 166 ? -8.321 -8.227 15.971 1.00 68.62 166 ILE A N 1
ATOM 1343 C CA . ILE A 1 166 ? -6.967 -8.425 16.500 1.00 68.62 166 ILE A CA 1
ATOM 1344 C C . ILE A 1 166 ? -6.558 -9.897 16.344 1.00 68.62 166 ILE A C 1
ATOM 1346 O O . ILE A 1 166 ? -5.430 -10.173 15.928 1.00 68.62 166 ILE A O 1
ATOM 1350 N N . ILE A 1 167 ? -7.467 -10.844 16.604 1.00 70.69 167 ILE A N 1
ATOM 1351 C CA . ILE A 1 167 ? -7.223 -12.281 16.397 1.00 70.69 167 ILE A CA 1
ATOM 1352 C C . ILE A 1 167 ? -6.975 -12.582 14.912 1.00 70.69 167 ILE A C 1
ATOM 1354 O O . ILE A 1 167 ? -6.044 -13.317 14.571 1.00 70.69 167 ILE A O 1
ATOM 1358 N N . GLU A 1 168 ? -7.740 -11.989 13.997 1.00 66.88 168 GLU A N 1
ATOM 1359 C CA . GLU A 1 168 ? -7.503 -12.155 12.561 1.00 66.88 168 GLU A CA 1
ATOM 1360 C C . GLU A 1 168 ? -6.139 -11.572 12.144 1.00 66.88 168 GLU A C 1
ATOM 1362 O O . GLU A 1 168 ? -5.374 -12.224 11.424 1.00 66.88 168 GLU A O 1
ATOM 1367 N N . GLY A 1 169 ? -5.785 -10.390 12.658 1.00 64.19 169 GLY A N 1
ATOM 1368 C CA . GLY A 1 169 ? -4.471 -9.771 12.471 1.00 64.19 169 GLY A CA 1
ATOM 1369 C C . GLY A 1 169 ? -3.321 -10.638 12.999 1.00 64.19 169 GLY A C 1
ATOM 1370 O O . GLY A 1 169 ? -2.288 -10.772 12.334 1.00 64.19 169 GLY A O 1
ATOM 1371 N N . TYR A 1 170 ? -3.526 -11.291 14.146 1.00 62.53 170 TYR A N 1
ATOM 1372 C CA . TYR A 1 170 ? -2.604 -12.266 14.732 1.00 62.53 170 TYR A CA 1
ATOM 1373 C C . TYR A 1 170 ? -2.437 -13.499 13.834 1.00 62.53 170 TYR A C 1
ATOM 1375 O O . TYR A 1 170 ? -1.315 -13.931 13.565 1.00 62.53 170 TYR A O 1
ATOM 1383 N N . THR A 1 171 ? -3.541 -14.028 13.303 1.00 61.84 171 THR A N 1
ATOM 1384 C CA . THR A 1 171 ? -3.540 -15.238 12.465 1.00 61.84 171 THR A CA 1
ATOM 1385 C C . THR A 1 171 ? -2.892 -14.986 11.098 1.00 61.84 171 THR A C 1
ATOM 1387 O O . THR A 1 171 ? -2.218 -15.863 10.552 1.00 61.84 171 THR A O 1
ATOM 1390 N N . LYS A 1 172 ? -3.042 -13.772 10.547 1.00 60.62 172 LYS A N 1
ATOM 1391 C CA . LYS A 1 172 ? -2.501 -13.398 9.229 1.00 60.62 172 LYS A CA 1
ATOM 1392 C C . LYS A 1 172 ? -1.006 -13.071 9.217 1.00 60.62 172 LYS A C 1
ATOM 1394 O O . LYS A 1 172 ? -0.387 -13.217 8.163 1.00 60.62 172 LYS A O 1
ATOM 1399 N N . LYS A 1 173 ? -0.377 -12.675 10.333 1.00 55.75 173 LYS A N 1
ATOM 1400 C CA . LYS A 1 173 ? 1.073 -12.387 10.358 1.00 55.75 173 LYS A CA 1
ATOM 1401 C C . LYS A 1 173 ? 1.904 -13.482 11.024 1.00 55.75 173 LYS A C 1
ATOM 1403 O O . LYS A 1 173 ? 2.015 -13.565 12.240 1.00 55.75 173 LYS A O 1
ATOM 1408 N N . LYS A 1 174 ? 2.678 -14.210 10.210 1.00 47.84 174 LYS A N 1
ATOM 1409 C CA . LYS A 1 174 ? 3.867 -14.940 10.678 1.00 47.84 174 LYS A CA 1
ATOM 1410 C C . LYS A 1 174 ? 5.052 -13.973 10.885 1.00 47.84 174 LYS A C 1
ATOM 1412 O O . LYS A 1 174 ? 5.582 -13.394 9.944 1.00 47.84 174 LYS A O 1
ATOM 1417 N N . LYS A 1 175 ? 5.510 -13.901 12.138 1.00 42.34 175 LYS A N 1
ATOM 1418 C CA . LYS A 1 175 ? 6.864 -13.566 12.639 1.00 42.34 175 LYS A CA 1
ATOM 1419 C C . LYS A 1 175 ? 7.261 -12.117 12.988 1.00 42.34 175 LYS A C 1
ATOM 1421 O O . LYS A 1 175 ? 7.822 -11.964 14.065 1.00 42.34 175 LYS A O 1
ATOM 1426 N N . SER A 1 176 ? 6.988 -11.059 12.214 1.00 44.38 176 SER A N 1
ATOM 1427 C CA . SER A 1 176 ? 7.667 -9.759 12.496 1.00 44.38 176 SER A CA 1
ATOM 1428 C C . SER A 1 176 ? 7.010 -8.841 13.548 1.00 44.38 176 SER A C 1
ATOM 1430 O O . SER A 1 176 ? 7.719 -8.105 14.222 1.00 44.38 176 SER A O 1
ATOM 1432 N N . TYR A 1 177 ? 5.682 -8.875 13.714 1.00 50.31 177 TYR A N 1
ATOM 1433 C CA . TYR A 1 177 ? 4.942 -8.019 14.672 1.00 50.31 177 TYR A CA 1
ATOM 1434 C C . TYR A 1 177 ? 4.386 -8.815 15.869 1.00 50.31 177 TYR A C 1
ATOM 1436 O O . TYR A 1 177 ? 3.677 -8.275 16.716 1.00 50.31 177 TYR A O 1
ATOM 1444 N N . LEU A 1 178 ? 4.737 -10.106 15.943 1.00 51.59 178 LEU A N 1
ATOM 1445 C CA . LEU A 1 178 ? 4.215 -11.069 16.916 1.00 51.59 178 LEU A CA 1
ATOM 1446 C C . LEU A 1 178 ? 4.536 -10.695 18.364 1.00 51.59 178 LEU A C 1
ATOM 1448 O O . LEU A 1 178 ? 3.697 -10.891 19.231 1.00 51.59 178 LEU A O 1
ATOM 1452 N N . LEU A 1 179 ? 5.720 -10.135 18.625 1.00 49.69 179 LEU A N 1
ATOM 1453 C CA . LEU A 1 179 ? 6.123 -9.755 19.981 1.00 49.69 179 LEU A CA 1
ATOM 1454 C C . LEU A 1 179 ? 5.256 -8.617 20.532 1.00 49.69 179 LEU A C 1
ATOM 1456 O O . LEU A 1 179 ? 4.794 -8.716 21.660 1.00 49.69 179 LEU A O 1
ATOM 1460 N N . LYS A 1 180 ? 4.962 -7.582 19.734 1.00 50.53 180 LYS A N 1
ATOM 1461 C CA . LYS A 1 180 ? 4.165 -6.432 20.200 1.00 50.53 180 LYS A CA 1
ATOM 1462 C C . LYS A 1 180 ? 2.693 -6.807 20.430 1.00 50.53 180 LYS A C 1
ATOM 1464 O O . LYS A 1 180 ? 2.141 -6.456 21.466 1.00 50.53 180 LYS A O 1
ATOM 1469 N N . ILE A 1 181 ? 2.087 -7.585 19.525 1.00 53.66 181 ILE A N 1
ATOM 1470 C CA . ILE A 1 181 ? 0.694 -8.056 19.682 1.00 53.66 181 ILE A CA 1
ATOM 1471 C C . ILE A 1 181 ? 0.568 -9.027 20.871 1.00 53.66 181 ILE A C 1
ATOM 1473 O O . ILE A 1 181 ? -0.410 -8.978 21.610 1.00 53.66 181 ILE A O 1
ATOM 1477 N N . PHE A 1 182 ? 1.567 -9.884 21.101 1.00 55.81 182 PHE A N 1
ATOM 1478 C CA . PHE A 1 182 ? 1.580 -10.789 22.253 1.00 55.81 182 PHE A CA 1
ATOM 1479 C C . PHE A 1 182 ? 1.731 -10.042 23.589 1.00 55.81 182 PHE A C 1
ATOM 1481 O O . PHE A 1 182 ? 1.026 -10.360 24.543 1.00 55.81 182 PHE A O 1
ATOM 1488 N N . PHE A 1 183 ? 2.585 -9.011 23.651 1.00 52.62 183 PHE A N 1
ATOM 1489 C CA . PHE A 1 183 ? 2.688 -8.137 24.827 1.00 52.62 183 PHE A CA 1
ATOM 1490 C C . PHE A 1 183 ? 1.376 -7.392 25.116 1.00 52.62 183 PHE A C 1
ATOM 1492 O O . PHE A 1 183 ? 0.994 -7.277 26.278 1.00 52.62 183 PHE A O 1
ATOM 1499 N N . PHE A 1 184 ? 0.652 -6.957 24.079 1.00 56.97 184 PHE A N 1
ATOM 1500 C CA . PHE A 1 184 ? -0.674 -6.350 24.227 1.00 56.97 184 PHE A CA 1
ATOM 1501 C C . PHE A 1 184 ? -1.684 -7.310 24.883 1.00 56.97 184 PHE A C 1
ATOM 1503 O O . PHE A 1 184 ? -2.338 -6.941 25.854 1.00 56.97 184 PHE A O 1
ATOM 1510 N N . PHE A 1 185 ? -1.760 -8.567 24.424 1.00 56.53 185 PHE A N 1
ATOM 1511 C CA . PHE A 1 185 ? -2.645 -9.576 25.027 1.00 56.53 185 PHE A CA 1
ATOM 1512 C C . PHE A 1 185 ? -2.254 -9.960 26.462 1.00 56.53 185 PHE A C 1
ATOM 1514 O O . PHE A 1 185 ? -3.136 -10.187 27.289 1.00 56.53 185 PHE A O 1
ATOM 1521 N N . LEU A 1 186 ? -0.955 -10.020 26.775 1.00 53.81 186 LEU A N 1
ATOM 1522 C CA . LEU A 1 186 ? -0.482 -10.254 28.144 1.00 53.81 186 LEU A CA 1
ATOM 1523 C C . LEU A 1 186 ? -0.899 -9.120 29.091 1.00 53.81 186 LEU A C 1
ATOM 1525 O O . LEU A 1 186 ? -1.375 -9.393 30.191 1.00 53.81 186 LEU A O 1
ATOM 1529 N N . ASN A 1 187 ? -0.779 -7.864 28.651 1.00 53.75 187 ASN A N 1
ATOM 1530 C CA . ASN A 1 187 ? -1.235 -6.714 29.434 1.00 53.75 187 ASN A CA 1
ATOM 1531 C C . ASN A 1 187 ? -2.762 -6.690 29.590 1.00 53.75 187 ASN A C 1
ATOM 1533 O O . ASN A 1 187 ? -3.246 -6.452 30.691 1.00 53.75 187 ASN A O 1
ATOM 1537 N N . TYR A 1 188 ? -3.520 -7.033 28.545 1.00 57.69 188 TYR A N 1
ATOM 1538 C CA . TYR A 1 188 ? -4.982 -7.146 28.618 1.00 57.69 188 TYR A CA 1
ATOM 1539 C C . TYR A 1 188 ? -5.455 -8.218 29.610 1.00 57.69 188 TYR A C 1
ATOM 1541 O O . TYR A 1 188 ? -6.393 -7.991 30.377 1.00 57.69 188 TYR A O 1
ATOM 1549 N N . SER A 1 189 ? -4.802 -9.387 29.627 1.00 53.78 189 SER A N 1
ATOM 1550 C CA . SER A 1 189 ? -5.129 -10.440 30.596 1.00 53.78 189 SER A CA 1
ATOM 1551 C C . SER A 1 189 ? -4.851 -9.983 32.032 1.00 53.78 189 SER A C 1
ATOM 1553 O O . SER A 1 189 ? -5.650 -10.275 32.919 1.00 53.78 189 SER A O 1
ATOM 1555 N N . ASN A 1 190 ? -3.777 -9.213 32.245 1.00 49.78 190 ASN A N 1
ATOM 1556 C CA . ASN A 1 190 ? -3.456 -8.625 33.546 1.00 49.78 190 ASN A CA 1
ATOM 1557 C C . ASN A 1 190 ? -4.459 -7.530 33.967 1.00 49.78 190 ASN A C 1
ATOM 1559 O O . ASN A 1 190 ? -4.862 -7.507 35.126 1.00 49.78 190 ASN A O 1
ATOM 1563 N N . GLU A 1 191 ? -4.908 -6.654 33.058 1.00 51.59 191 GLU A N 1
ATOM 1564 C CA . GLU A 1 191 ? -5.921 -5.620 33.362 1.00 51.59 191 GLU A CA 1
ATOM 1565 C C . GLU A 1 191 ? -7.305 -6.210 33.678 1.00 51.59 191 GLU A C 1
ATOM 1567 O O . GLU A 1 191 ? -8.015 -5.725 34.561 1.00 51.59 191 GLU A O 1
ATOM 1572 N N . LYS A 1 192 ? -7.706 -7.296 33.003 1.00 49.78 192 LYS A N 1
ATOM 1573 C CA . LYS A 1 192 ? -8.955 -8.003 33.334 1.00 49.78 192 LYS A CA 1
ATOM 1574 C C . LYS A 1 192 ? -8.887 -8.764 34.662 1.00 49.78 192 LYS A C 1
ATOM 1576 O O . LYS A 1 192 ? -9.938 -8.989 35.264 1.00 49.78 192 LYS A O 1
ATOM 1581 N N . GLU A 1 193 ? -7.701 -9.167 35.117 1.00 47.69 193 GLU A N 1
ATOM 1582 C CA . GLU A 1 193 ? -7.514 -9.767 36.445 1.00 47.69 193 GLU A CA 1
ATOM 1583 C C . GLU A 1 193 ? -7.529 -8.720 37.566 1.00 47.69 193 GLU A C 1
ATOM 1585 O O . GLU A 1 193 ? -8.099 -8.984 38.624 1.00 47.69 193 GLU A O 1
ATOM 1590 N N . THR A 1 194 ? -6.994 -7.516 37.344 1.00 43.75 194 THR A N 1
ATOM 1591 C CA . THR A 1 194 ? -7.017 -6.441 38.353 1.00 43.75 194 THR A CA 1
ATOM 1592 C C . THR A 1 194 ? -8.392 -5.800 38.536 1.00 43.75 194 THR A C 1
ATOM 1594 O O . THR A 1 194 ? -8.695 -5.362 39.637 1.00 43.75 194 THR A O 1
ATOM 1597 N N . LEU A 1 195 ? -9.253 -5.794 37.512 1.00 41.62 195 LEU A N 1
ATOM 1598 C CA . LEU A 1 195 ? -10.646 -5.322 37.613 1.00 41.62 195 LEU A CA 1
ATOM 1599 C C . LEU A 1 195 ? -11.610 -6.342 38.258 1.00 41.62 195 LEU A C 1
ATOM 1601 O O . LEU A 1 195 ? -12.783 -6.027 38.464 1.00 41.62 195 LEU A O 1
ATOM 1605 N N . LYS A 1 196 ? -11.149 -7.568 38.542 1.00 42.97 196 LYS A N 1
ATOM 1606 C CA . LYS A 1 196 ? -11.937 -8.637 39.187 1.00 42.97 196 LYS A CA 1
ATOM 1607 C C . LYS A 1 196 ? -11.618 -8.851 40.676 1.00 42.97 196 LYS A C 1
ATOM 1609 O O . LYS A 1 196 ? -12.277 -9.692 41.286 1.00 42.97 196 LYS A O 1
ATOM 1614 N N . ASN A 1 197 ? -10.661 -8.112 41.240 1.00 38.38 197 ASN A N 1
ATOM 1615 C CA . ASN A 1 197 ? -10.344 -8.069 42.677 1.00 38.38 197 ASN A CA 1
ATOM 1616 C C . ASN A 1 197 ? -10.738 -6.717 43.279 1.00 38.38 197 ASN A C 1
ATOM 1618 O O . ASN A 1 197 ? -10.986 -6.690 44.504 1.00 38.38 197 ASN A O 1
#

Nearest PDB structures (foldseek):
  8ppl-assembly1_I6  TM=8.916E-01  e=2.015E-10  Homo sapiens
  6zon-assembly1_M  TM=9.060E-01  e=8.788E-10  Homo sapiens
  6zvj-assembly1_M  TM=9.312E-01  e=1.482E-09  Homo sapiens
  6zp4-assembly1_M  TM=9.083E-01  e=2.621E-09  Homo sapiens
  8pj3-assembly1_6  TM=8.584E-01  e=8.623E-07  Homo sapiens